Protein AF-A0A1H8XZS3-F1 (afdb_monomer_lite)

Structure (mmCIF, N/CA/C/O backbone):
data_AF-A0A1H8XZS3-F1
#
_entry.id   AF-A0A1H8XZS3-F1
#
loop_
_atom_site.group_PDB
_atom_site.id
_atom_site.type_symbol
_atom_site.label_atom_id
_atom_site.label_alt_id
_atom_site.label_comp_id
_atom_site.label_asym_id
_atom_site.label_entity_id
_atom_site.label_seq_id
_atom_site.pdbx_PDB_ins_code
_atom_site.Cartn_x
_atom_site.Cartn_y
_atom_site.Cartn_z
_atom_site.occupancy
_atom_site.B_iso_or_equiv
_atom_site.auth_seq_id
_atom_site.auth_comp_id
_atom_site.auth_asym_id
_atom_site.auth_atom_id
_atom_site.pdbx_PDB_model_num
ATOM 1 N N . MET A 1 1 ? -27.407 -15.657 12.185 1.00 47.53 1 MET A N 1
ATOM 2 C CA . MET A 1 1 ? -26.948 -14.261 12.345 1.00 47.53 1 MET A CA 1
ATOM 3 C C . MET A 1 1 ? -27.890 -13.576 13.313 1.00 47.53 1 MET A C 1
ATOM 5 O O . MET A 1 1 ? -29.095 -13.716 13.146 1.00 47.53 1 MET A O 1
ATOM 9 N N . THR A 1 2 ? -27.374 -12.943 14.364 1.00 60.56 2 THR A N 1
ATOM 10 C CA . THR A 1 2 ? -28.205 -12.180 15.311 1.00 60.56 2 THR A CA 1
ATOM 11 C C . THR A 1 2 ? -28.633 -10.858 14.665 1.00 60.56 2 THR A C 1
ATOM 13 O O . THR A 1 2 ? -27.912 -10.331 13.821 1.00 60.56 2 THR A O 1
ATOM 16 N N . SER A 1 3 ? -29.791 -10.307 15.043 1.00 56.06 3 SER A N 1
ATOM 17 C CA . SER A 1 3 ? -30.285 -9.022 14.507 1.00 56.06 3 SER A CA 1
ATOM 18 C C . SER A 1 3 ? -29.277 -7.881 14.684 1.00 56.06 3 SER A C 1
ATOM 20 O O . SER A 1 3 ? -29.143 -7.042 13.800 1.00 56.06 3 SER A O 1
ATOM 22 N N . GLN A 1 4 ? -28.501 -7.911 15.772 1.00 55.44 4 GLN A N 1
ATOM 23 C CA . GLN A 1 4 ? -27.395 -6.984 16.022 1.00 55.44 4 GLN A CA 1
ATOM 24 C C . GLN A 1 4 ? -26.299 -7.069 14.957 1.00 55.44 4 GLN A C 1
ATOM 26 O O . GLN A 1 4 ? -25.754 -6.048 14.568 1.00 55.44 4 GLN A O 1
ATOM 31 N N . GLN A 1 5 ? -25.983 -8.269 14.466 1.00 56.06 5 GLN A N 1
ATOM 32 C CA . GLN A 1 5 ? -24.946 -8.466 13.456 1.00 56.06 5 GLN A CA 1
ATOM 33 C C . GLN A 1 5 ? -25.403 -7.975 12.077 1.00 56.06 5 GLN A C 1
ATOM 35 O O . GLN A 1 5 ? -24.601 -7.411 11.348 1.00 56.06 5 GLN A O 1
ATOM 40 N N . VAL A 1 6 ? -26.694 -8.118 11.758 1.00 59.44 6 VAL A N 1
ATOM 41 C CA . VAL A 1 6 ? -27.284 -7.610 10.507 1.00 59.44 6 VAL A CA 1
ATOM 42 C C . VAL A 1 6 ? -27.385 -6.083 10.519 1.00 59.44 6 VAL A C 1
ATOM 44 O O . VAL A 1 6 ? -26.927 -5.451 9.579 1.00 59.44 6 VAL A O 1
ATOM 47 N N . ALA A 1 7 ? -27.888 -5.475 11.600 1.00 55.47 7 ALA A N 1
ATOM 48 C CA . ALA A 1 7 ? -27.933 -4.014 11.734 1.00 55.47 7 ALA A CA 1
ATOM 49 C C . ALA A 1 7 ? -26.525 -3.389 11.709 1.00 55.47 7 ALA A C 1
ATOM 51 O O . ALA A 1 7 ? -26.306 -2.328 11.130 1.00 55.47 7 ALA A O 1
ATOM 52 N N . TYR A 1 8 ? -25.554 -4.089 12.292 1.00 56.94 8 TYR A N 1
ATOM 53 C CA . TYR A 1 8 ? -24.148 -3.717 12.261 1.00 56.94 8 TYR A CA 1
ATOM 54 C C . TYR A 1 8 ? -23.530 -3.851 10.859 1.00 56.94 8 TYR A C 1
ATOM 56 O O . TYR A 1 8 ? -22.818 -2.955 10.401 1.00 56.94 8 TYR A O 1
ATOM 64 N N . ASP A 1 9 ? -23.808 -4.948 10.154 1.00 56.84 9 ASP A N 1
ATOM 65 C CA . ASP A 1 9 ? -23.337 -5.128 8.786 1.00 56.84 9 ASP A CA 1
ATOM 66 C C . ASP A 1 9 ? -23.989 -4.099 7.845 1.00 56.84 9 ASP A C 1
ATOM 68 O O . ASP A 1 9 ? -23.278 -3.500 7.047 1.00 56.84 9 ASP A O 1
ATOM 72 N N . ASP A 1 10 ? -25.274 -3.778 7.986 1.00 57.56 10 ASP A N 1
ATOM 73 C CA . ASP A 1 10 ? -25.958 -2.792 7.136 1.00 57.56 10 ASP A CA 1
ATOM 74 C C . ASP A 1 10 ? -25.517 -1.343 7.412 1.00 57.56 10 ASP A C 1
ATOM 76 O O . ASP A 1 10 ? -25.250 -0.589 6.472 1.00 57.56 10 ASP A O 1
ATOM 80 N N . ALA A 1 11 ? -25.346 -0.949 8.680 1.00 54.22 11 ALA A N 1
ATOM 81 C CA . ALA A 1 11 ? -24.903 0.403 9.038 1.00 54.22 11 ALA A CA 1
ATOM 82 C C . ALA A 1 11 ? -23.454 0.703 8.597 1.00 54.22 11 ALA A C 1
ATOM 84 O O . ALA A 1 11 ? -23.085 1.866 8.397 1.00 54.22 11 ALA A O 1
ATOM 85 N N . PHE A 1 12 ? -22.617 -0.330 8.416 1.00 50.56 12 PHE A N 1
ATOM 86 C CA . PHE A 1 12 ? -21.171 -0.151 8.238 1.00 50.56 12 PHE A CA 1
ATOM 87 C C . PHE A 1 12 ? -20.535 -0.907 7.049 1.00 50.56 12 PHE A C 1
ATOM 89 O O . PHE A 1 12 ? -19.381 -0.615 6.719 1.00 50.56 12 PHE A O 1
ATOM 96 N N . CYS A 1 13 ? -21.236 -1.817 6.355 1.00 52.81 13 CYS A N 1
ATOM 97 C CA . CYS A 1 13 ? -20.760 -2.490 5.127 1.00 52.81 13 CYS A CA 1
ATOM 98 C C . CYS A 1 13 ? -21.171 -1.795 3.822 1.00 52.81 13 CYS A C 1
ATOM 100 O O . CYS A 1 13 ? -20.711 -2.212 2.760 1.00 52.81 13 CYS A O 1
ATOM 102 N N . ALA A 1 14 ? -21.969 -0.726 3.873 1.00 47.78 14 ALA A N 1
ATOM 103 C CA . ALA A 1 14 ? -22.478 -0.056 2.675 1.00 47.78 14 ALA A CA 1
ATOM 104 C C . ALA A 1 14 ? -21.402 0.628 1.800 1.00 47.78 14 ALA A C 1
ATOM 106 O O . ALA A 1 14 ? -21.688 0.989 0.660 1.00 47.78 14 ALA A O 1
ATOM 107 N N . SER A 1 15 ? -20.155 0.792 2.265 1.00 51.66 15 SER A N 1
ATOM 108 C CA . SER A 1 15 ? -19.072 1.282 1.405 1.00 51.66 15 SER A CA 1
ATOM 109 C C . SER A 1 15 ? -18.151 0.147 0.960 1.00 51.66 15 SER A C 1
ATOM 111 O O . SER A 1 15 ? -17.139 -0.177 1.585 1.00 51.66 15 SER A O 1
ATOM 113 N N . SER A 1 16 ? -18.473 -0.433 -0.196 1.00 56.69 16 SER A N 1
ATOM 114 C CA . SER A 1 16 ? -17.547 -1.269 -0.957 1.00 56.69 16 SER A CA 1
ATOM 115 C C . SER A 1 16 ? -16.428 -0.391 -1.525 1.00 56.69 16 SER A C 1
ATOM 117 O O . SER A 1 16 ? -16.383 -0.085 -2.716 1.00 56.69 16 SER A O 1
ATOM 119 N N . VAL A 1 17 ? -15.520 0.081 -0.679 1.00 63.69 17 VAL A N 1
ATOM 120 C CA . VAL A 1 17 ? -14.304 0.715 -1.179 1.00 63.69 17 VAL A CA 1
ATOM 121 C C . VAL A 1 17 ? -13.390 -0.411 -1.646 1.00 63.69 17 VAL A C 1
ATOM 123 O O . VAL A 1 17 ? -12.752 -1.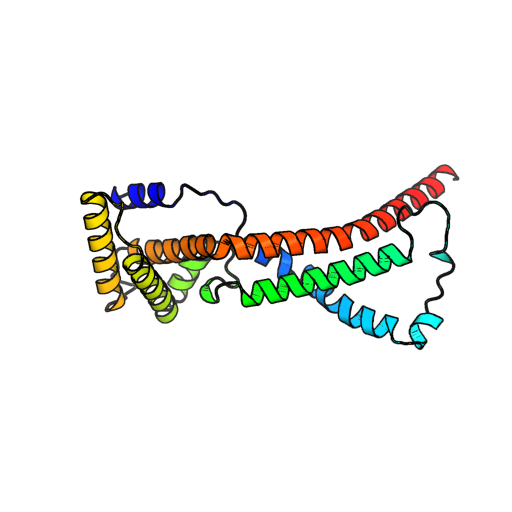082 -0.838 1.00 63.69 17 VAL A O 1
ATOM 126 N N . TRP A 1 18 ? -13.356 -0.639 -2.959 1.00 66.12 18 TRP A N 1
ATOM 127 C CA . TRP A 1 18 ? -12.579 -1.723 -3.571 1.00 66.12 18 TRP A CA 1
ATOM 128 C C . TRP A 1 18 ? -11.060 -1.526 -3.421 1.00 66.12 18 TRP A C 1
ATOM 130 O O . TRP A 1 18 ? -10.301 -2.485 -3.518 1.00 66.12 18 TRP A O 1
ATOM 140 N N . TRP A 1 19 ? -10.600 -0.302 -3.145 1.00 75.69 19 TRP A N 1
ATOM 141 C CA . TRP A 1 19 ? -9.190 0.035 -2.941 1.00 75.69 19 TRP A CA 1
ATOM 142 C C . TRP A 1 19 ? -8.893 0.377 -1.475 1.00 75.69 19 TRP A C 1
ATOM 144 O O . TRP A 1 19 ? -9.455 1.303 -0.897 1.00 75.69 19 TRP A O 1
ATOM 154 N N . GLY A 1 20 ? -7.968 -0.361 -0.860 1.00 82.94 20 GLY A N 1
ATOM 155 C CA . GLY A 1 20 ? -7.544 -0.136 0.525 1.00 82.94 20 GLY A CA 1
ATOM 156 C C . GLY A 1 20 ? -6.034 -0.233 0.700 1.00 82.94 20 GLY A C 1
ATOM 157 O O . GLY A 1 20 ? -5.288 -0.433 -0.262 1.00 82.94 20 GLY A O 1
ATOM 158 N N . TRP A 1 21 ? -5.580 -0.150 1.953 1.00 90.62 21 TRP A N 1
ATOM 159 C CA . TRP A 1 21 ? -4.160 -0.285 2.305 1.00 90.62 21 TRP A CA 1
ATOM 160 C C . TRP A 1 21 ? -3.524 -1.572 1.766 1.00 90.62 21 TRP A C 1
ATOM 162 O O . TRP A 1 21 ? -2.343 -1.568 1.440 1.00 90.62 21 TRP A O 1
ATOM 172 N N . HIS A 1 22 ? -4.307 -2.642 1.604 1.00 90.19 22 HIS A N 1
ATOM 173 C CA . HIS A 1 22 ? -3.856 -3.911 1.031 1.00 90.19 22 HIS A CA 1
ATOM 174 C C . HIS A 1 22 ? -3.356 -3.774 -0.419 1.00 90.19 22 HIS A C 1
ATOM 176 O O . HIS A 1 22 ? -2.346 -4.372 -0.782 1.00 90.19 22 HIS A O 1
ATOM 182 N N . LEU A 1 23 ? -4.023 -2.966 -1.250 1.00 91.12 23 LEU A N 1
ATOM 183 C CA . LEU A 1 23 ? -3.639 -2.768 -2.647 1.00 91.12 23 LEU A CA 1
ATOM 184 C C . LEU A 1 23 ? -2.335 -1.968 -2.724 1.00 91.12 23 LEU A C 1
ATOM 186 O O . LEU A 1 23 ? -1.411 -2.363 -3.431 1.00 91.12 23 LEU A O 1
ATOM 190 N N . LEU A 1 24 ? -2.222 -0.907 -1.920 1.00 93.69 24 LEU A N 1
ATOM 191 C CA . LEU A 1 24 ? -0.979 -0.148 -1.761 1.00 93.69 24 LEU A CA 1
ATOM 192 C C . LEU A 1 24 ? 0.164 -1.017 -1.238 1.00 93.69 24 LEU A C 1
ATOM 194 O O . LEU A 1 24 ? 1.269 -0.947 -1.770 1.00 93.69 24 LEU A O 1
ATOM 198 N N . ALA A 1 25 ? -0.100 -1.868 -0.244 1.00 93.19 25 ALA A N 1
ATOM 199 C CA . ALA A 1 25 ? 0.876 -2.821 0.265 1.00 93.19 25 ALA A CA 1
ATOM 200 C C . ALA A 1 25 ? 1.365 -3.735 -0.864 1.00 93.19 25 ALA A C 1
ATOM 202 O O . ALA A 1 25 ? 2.569 -3.871 -1.073 1.00 93.19 25 ALA A O 1
ATOM 203 N N . ASN A 1 26 ? 0.446 -4.304 -1.644 1.00 91.88 26 ASN A N 1
ATOM 204 C CA . ASN A 1 26 ? 0.777 -5.196 -2.751 1.00 91.88 26 ASN A CA 1
ATOM 205 C C . ASN A 1 26 ? 1.562 -4.505 -3.870 1.00 91.88 26 ASN A C 1
ATOM 207 O O . ASN A 1 26 ? 2.410 -5.145 -4.486 1.00 91.88 26 ASN A O 1
ATOM 211 N N . LEU A 1 27 ? 1.297 -3.229 -4.150 1.00 93.88 27 LEU A N 1
ATOM 212 C CA . LEU A 1 27 ? 2.046 -2.469 -5.149 1.00 93.88 27 LEU A CA 1
ATOM 213 C C . LEU A 1 27 ? 3.440 -2.098 -4.631 1.00 93.88 27 LEU A C 1
ATOM 215 O O . LEU A 1 27 ? 4.442 -2.415 -5.264 1.00 93.88 27 LEU A O 1
ATOM 219 N N . LEU A 1 28 ? 3.516 -1.496 -3.444 1.00 93.31 28 LEU A N 1
ATOM 220 C CA . LEU A 1 28 ? 4.731 -0.849 -2.949 1.00 93.31 28 LEU A CA 1
ATOM 221 C C . LEU A 1 28 ? 5.695 -1.793 -2.212 1.00 93.31 28 LEU A C 1
ATOM 223 O O . LEU A 1 28 ? 6.873 -1.470 -2.067 1.00 93.31 28 LEU A O 1
ATOM 227 N N . THR A 1 29 ? 5.247 -2.950 -1.717 1.00 91.06 29 THR A N 1
ATOM 228 C CA . THR A 1 29 ? 6.115 -3.836 -0.911 1.00 91.06 29 THR A CA 1
ATOM 229 C C . THR A 1 29 ? 6.715 -5.009 -1.681 1.00 91.06 29 THR A C 1
ATOM 231 O O . THR A 1 29 ? 7.628 -5.653 -1.152 1.00 91.06 29 THR A O 1
ATOM 234 N N . LYS A 1 30 ? 6.265 -5.272 -2.916 1.00 91.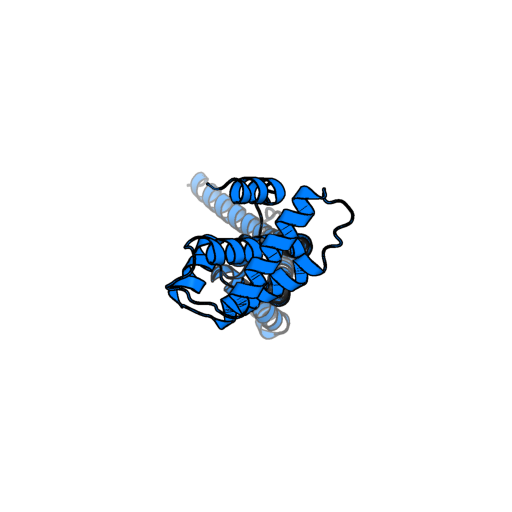75 30 LYS A N 1
ATOM 235 C CA . LYS A 1 30 ? 6.812 -6.334 -3.775 1.00 91.75 30 LYS A CA 1
ATOM 236 C C . LYS A 1 30 ? 8.296 -6.109 -4.066 1.00 91.75 30 LYS A C 1
ATOM 238 O O . LYS A 1 30 ? 8.748 -4.974 -4.193 1.00 91.75 30 LYS A O 1
ATOM 243 N N . ALA A 1 31 ? 9.044 -7.201 -4.234 1.00 88.38 31 ALA A N 1
ATOM 244 C CA . ALA A 1 31 ? 10.482 -7.161 -4.513 1.00 88.38 31 ALA A CA 1
ATOM 245 C C . ALA A 1 31 ? 10.826 -6.274 -5.724 1.00 88.38 31 ALA A C 1
ATOM 247 O O . ALA A 1 31 ? 11.769 -5.492 -5.662 1.00 88.38 31 ALA A O 1
ATOM 248 N N . PHE A 1 32 ? 10.004 -6.325 -6.778 1.00 85.94 32 PHE A N 1
ATOM 249 C CA . PHE A 1 32 ? 10.158 -5.465 -7.952 1.00 85.94 32 PHE A CA 1
ATOM 250 C C . PHE A 1 32 ? 10.074 -3.970 -7.607 1.00 85.94 32 PHE A C 1
ATOM 252 O O . PHE A 1 32 ? 10.946 -3.202 -7.999 1.00 85.94 32 PHE A O 1
ATOM 259 N N . ALA A 1 33 ? 9.084 -3.554 -6.810 1.00 86.50 33 ALA A N 1
ATOM 260 C CA . ALA A 1 33 ? 8.972 -2.166 -6.363 1.00 86.50 33 ALA A CA 1
ATOM 261 C C . ALA A 1 33 ? 10.175 -1.747 -5.504 1.00 86.50 33 ALA A C 1
ATOM 263 O O . ALA A 1 33 ? 10.690 -0.645 -5.660 1.00 86.50 33 ALA A O 1
ATOM 264 N N . ARG A 1 34 ? 10.695 -2.654 -4.665 1.00 89.25 34 ARG A N 1
ATOM 265 C CA . ARG A 1 34 ? 11.905 -2.394 -3.867 1.00 89.25 34 ARG A CA 1
ATOM 266 C C . ARG A 1 34 ? 13.148 -2.174 -4.720 1.00 89.25 34 ARG A C 1
ATOM 268 O O . ARG A 1 34 ? 13.941 -1.299 -4.395 1.00 89.25 34 ARG A O 1
ATOM 275 N N . ALA A 1 35 ? 13.304 -2.923 -5.809 1.00 89.31 35 ALA A N 1
ATOM 276 C CA . ALA A 1 35 ? 14.395 -2.701 -6.754 1.00 89.31 35 ALA A CA 1
ATOM 277 C C . ALA A 1 35 ? 14.301 -1.307 -7.400 1.00 89.31 35 ALA A C 1
ATOM 279 O O . ALA A 1 35 ? 15.310 -0.614 -7.527 1.00 89.31 35 ALA A O 1
ATOM 280 N N . LEU A 1 36 ? 13.083 -0.854 -7.724 1.00 87.50 36 LEU A N 1
ATOM 281 C CA . LEU A 1 36 ? 12.850 0.481 -8.284 1.00 87.50 36 LEU A CA 1
ATOM 282 C C . LEU A 1 36 ? 13.242 1.616 -7.324 1.00 87.50 36 LEU A C 1
ATOM 284 O O . LEU A 1 36 ? 13.638 2.681 -7.785 1.00 87.50 36 LEU A O 1
ATOM 288 N N . TYR A 1 37 ? 13.203 1.397 -6.007 1.00 87.19 37 TYR A N 1
ATOM 289 C CA . TYR A 1 37 ? 13.622 2.395 -5.011 1.00 87.19 37 TYR A CA 1
ATOM 290 C C . TYR A 1 37 ? 15.132 2.633 -4.968 1.00 87.19 37 TYR A C 1
ATOM 292 O O . TYR A 1 37 ? 15.570 3.653 -4.442 1.00 87.19 37 TYR A O 1
ATOM 300 N N . VAL A 1 38 ? 15.931 1.710 -5.509 1.00 89.25 38 VAL A N 1
ATOM 301 C CA . VAL A 1 38 ? 17.394 1.833 -5.548 1.00 89.25 38 VAL A CA 1
ATOM 302 C C . VAL A 1 38 ? 17.844 2.683 -6.738 1.00 89.25 38 VAL A C 1
ATOM 304 O O . VAL A 1 38 ? 18.883 3.340 -6.665 1.00 89.25 38 VAL A O 1
ATOM 307 N N . ILE A 1 39 ? 17.059 2.732 -7.823 1.00 86.81 39 ILE A N 1
ATOM 308 C CA . ILE A 1 39 ? 17.487 3.414 -9.054 1.00 86.81 39 ILE A CA 1
ATOM 309 C C . ILE A 1 39 ? 17.649 4.934 -8.909 1.00 86.81 39 ILE A C 1
ATOM 311 O O . ILE A 1 39 ? 18.559 5.438 -9.552 1.00 86.81 39 ILE A O 1
ATOM 315 N N . PRO A 1 40 ? 16.900 5.693 -8.081 1.00 82.94 40 PRO A N 1
ATOM 316 C CA . PRO A 1 40 ? 17.192 7.110 -7.864 1.00 82.94 40 PRO A CA 1
ATOM 317 C C . PRO A 1 40 ? 18.595 7.331 -7.295 1.00 82.94 40 PRO A C 1
ATOM 319 O O . PRO A 1 40 ? 19.301 8.235 -7.733 1.00 82.94 40 PRO A O 1
ATOM 322 N N . PHE A 1 41 ? 19.023 6.480 -6.357 1.00 86.19 41 PHE A N 1
ATOM 323 C CA . PHE A 1 41 ? 20.350 6.558 -5.747 1.00 86.19 41 PHE A CA 1
ATOM 324 C C . PHE A 1 41 ? 21.436 6.146 -6.738 1.00 86.19 41 PHE A C 1
ATOM 326 O O . PHE A 1 41 ? 22.400 6.882 -6.930 1.00 86.19 41 PHE A O 1
ATOM 333 N N . ALA A 1 42 ? 21.255 5.011 -7.419 1.00 83.94 42 ALA A N 1
ATOM 334 C CA . ALA A 1 42 ? 22.187 4.566 -8.451 1.00 83.94 42 ALA A CA 1
ATOM 335 C C . ALA A 1 42 ? 22.270 5.576 -9.608 1.00 83.94 42 ALA A C 1
ATOM 337 O O . ALA A 1 42 ? 23.356 5.917 -10.058 1.00 83.94 42 ALA A O 1
ATOM 338 N N . GLY A 1 43 ? 21.130 6.104 -10.046 1.00 77.56 43 GLY A N 1
ATOM 339 C CA . GLY A 1 43 ? 21.012 7.106 -11.098 1.00 77.56 43 GLY A CA 1
ATOM 340 C C . GLY A 1 43 ? 21.662 8.430 -10.716 1.00 77.56 43 GLY A C 1
ATOM 341 O O . GLY A 1 43 ? 22.364 9.003 -11.539 1.00 77.56 43 GLY A O 1
ATOM 342 N N . TYR A 1 44 ? 21.513 8.883 -9.469 1.00 83.00 44 TYR A N 1
ATOM 343 C CA . TYR A 1 44 ? 22.225 10.058 -8.964 1.00 83.00 44 TYR A CA 1
ATOM 344 C C . TYR A 1 44 ? 23.743 9.845 -8.986 1.00 83.00 44 TYR A C 1
ATOM 346 O O . TYR A 1 44 ? 24.473 10.694 -9.490 1.00 83.00 44 TYR A O 1
ATOM 354 N N . VAL A 1 45 ? 24.216 8.686 -8.513 1.00 81.50 45 VAL A N 1
ATOM 355 C CA . VAL A 1 45 ? 25.643 8.324 -8.549 1.00 81.50 45 VAL A CA 1
ATOM 356 C C . VAL A 1 45 ? 26.165 8.260 -9.987 1.00 81.50 45 VAL A C 1
ATOM 358 O O . VAL A 1 45 ? 27.262 8.741 -10.253 1.00 81.50 45 VAL A O 1
ATOM 361 N N . ILE A 1 46 ? 25.384 7.712 -10.921 1.00 76.06 46 ILE A N 1
ATOM 362 C CA . ILE A 1 46 ? 25.746 7.636 -12.342 1.00 76.06 46 ILE A CA 1
ATOM 363 C C . ILE A 1 46 ? 25.799 9.033 -12.970 1.00 76.06 46 ILE A C 1
ATOM 365 O O . ILE A 1 46 ? 26.775 9.349 -13.642 1.00 76.06 46 ILE A O 1
ATOM 369 N N . LEU A 1 47 ? 24.783 9.871 -12.746 1.00 70.06 47 LEU A N 1
ATOM 370 C CA . LEU A 1 47 ? 24.687 11.209 -13.339 1.00 70.06 47 LEU A CA 1
ATOM 371 C C . LEU A 1 47 ? 25.783 12.157 -12.841 1.00 70.06 47 LEU A C 1
ATOM 373 O O . LEU A 1 47 ? 26.306 12.938 -13.628 1.00 70.06 47 LEU A O 1
ATOM 377 N N . TYR A 1 48 ? 26.139 12.085 -11.556 1.00 72.38 48 TYR A N 1
ATOM 378 C CA . TYR A 1 48 ? 27.167 12.946 -10.958 1.00 72.38 48 TYR A CA 1
ATOM 379 C C . TYR A 1 48 ? 28.588 12.401 -11.083 1.00 72.38 48 TYR A C 1
ATOM 381 O O . TYR A 1 48 ? 29.547 13.050 -10.669 1.00 72.38 48 TYR A O 1
ATOM 389 N N . SER A 1 49 ? 28.747 11.212 -11.651 1.00 79.44 49 SER A N 1
ATOM 390 C CA . SER A 1 49 ? 30.060 10.670 -11.934 1.00 79.44 49 SER A CA 1
ATOM 391 C C . SER A 1 49 ? 30.466 11.047 -13.354 1.00 79.44 49 SER A C 1
ATOM 393 O O . SER A 1 49 ? 30.008 10.455 -14.334 1.00 79.44 49 SER A O 1
ATOM 395 N N . ASP A 1 50 ? 31.405 11.986 -13.471 1.00 72.81 50 ASP A N 1
ATOM 396 C CA . ASP A 1 50 ? 32.042 12.353 -14.746 1.00 72.81 50 ASP A CA 1
ATOM 397 C C . ASP A 1 50 ? 32.629 11.141 -15.493 1.00 72.81 50 ASP A C 1
ATOM 399 O O . ASP A 1 50 ? 32.797 11.159 -16.715 1.00 72.81 50 ASP A O 1
ATOM 403 N N . TYR A 1 51 ? 32.927 10.066 -14.761 1.00 74.44 51 TYR A N 1
ATOM 404 C CA . TYR A 1 51 ? 33.387 8.794 -15.301 1.00 74.44 51 TYR A CA 1
ATOM 405 C C . TYR A 1 51 ? 32.311 8.094 -16.147 1.00 74.44 51 TYR A C 1
ATOM 407 O O . TYR A 1 51 ? 32.593 7.654 -17.263 1.00 74.44 51 TYR A O 1
ATOM 415 N N . PHE A 1 52 ? 31.066 8.030 -15.669 1.00 66.19 52 PHE A N 1
ATOM 416 C CA . PHE A 1 52 ? 29.989 7.327 -16.371 1.00 66.19 52 PHE A CA 1
ATOM 417 C C . PHE A 1 52 ? 29.488 8.089 -17.602 1.00 66.19 52 PHE A C 1
ATOM 419 O O . PHE A 1 52 ? 29.176 7.459 -18.612 1.00 66.19 52 PHE A O 1
ATOM 426 N N . SER A 1 53 ? 29.507 9.424 -17.580 1.00 63.59 53 SER A N 1
ATOM 427 C CA . SER A 1 53 ? 29.198 10.247 -18.762 1.00 63.59 53 SER A CA 1
ATOM 428 C C . SER A 1 53 ? 30.138 9.967 -19.942 1.00 63.59 53 SER A C 1
ATOM 430 O O . SER A 1 53 ? 29.712 10.013 -21.095 1.00 63.59 53 SER A O 1
ATOM 432 N N . LYS A 1 54 ? 31.403 9.620 -19.661 1.00 74.56 54 LYS A N 1
ATOM 433 C CA . LYS A 1 54 ? 32.385 9.217 -20.681 1.00 74.56 54 LYS A CA 1
ATOM 434 C C . LYS A 1 54 ? 32.215 7.760 -21.117 1.00 74.56 54 LYS A C 1
ATOM 436 O O . LYS A 1 54 ? 32.431 7.453 -22.285 1.00 74.56 54 LYS A O 1
ATOM 441 N N . LEU A 1 55 ? 31.820 6.870 -20.202 1.00 69.50 55 LEU A N 1
ATOM 442 C CA . LEU A 1 55 ? 31.651 5.439 -20.482 1.00 69.50 55 LEU A CA 1
ATOM 443 C C . LEU A 1 55 ? 30.384 5.126 -21.299 1.00 69.50 55 LEU A C 1
ATOM 445 O O . LEU A 1 55 ? 30.373 4.181 -22.082 1.00 69.50 55 LEU A O 1
ATOM 449 N N . PHE A 1 56 ? 29.318 5.912 -21.122 1.00 64.75 56 PHE A N 1
ATOM 450 C CA . PHE A 1 56 ? 27.997 5.671 -21.715 1.00 64.75 56 PHE A CA 1
ATOM 451 C C . PHE A 1 56 ? 27.691 6.529 -22.947 1.00 64.75 56 PHE A C 1
ATOM 453 O O . PHE A 1 56 ? 26.527 6.802 -23.251 1.00 64.75 56 PHE A O 1
ATOM 460 N N . HIS A 1 57 ? 28.708 6.930 -23.711 1.00 61.03 57 HIS A N 1
ATOM 461 C CA . HIS A 1 57 ? 28.470 7.361 -25.086 1.00 61.03 57 HIS A CA 1
ATOM 462 C C . HIS A 1 57 ? 27.947 6.166 -25.890 1.00 61.03 57 HIS A C 1
ATOM 464 O O . HIS A 1 57 ? 28.708 5.377 -26.437 1.00 61.03 57 HIS A O 1
ATOM 470 N N . PHE A 1 58 ? 26.622 6.018 -25.920 1.00 59.81 58 PHE A N 1
ATOM 471 C CA . PHE A 1 58 ? 25.914 5.032 -26.722 1.00 59.81 58 PHE A CA 1
ATOM 472 C C . PHE A 1 58 ? 25.488 5.676 -28.045 1.00 59.81 58 PHE A C 1
ATOM 474 O O . PHE A 1 58 ? 24.363 6.174 -28.143 1.00 59.81 58 PHE A O 1
ATOM 481 N N . PRO A 1 59 ? 26.329 5.646 -29.095 1.00 61.34 59 PRO A N 1
ATOM 482 C CA . PRO A 1 59 ? 25.929 6.117 -30.421 1.00 61.34 59 PRO A CA 1
ATOM 483 C C . PRO A 1 59 ? 24.730 5.326 -30.975 1.00 61.34 59 PRO A C 1
ATOM 485 O O . PRO A 1 59 ? 23.969 5.844 -31.786 1.00 61.34 59 PRO A O 1
ATOM 488 N N . VAL A 1 60 ? 24.508 4.099 -30.486 1.00 55.00 60 VAL A N 1
ATOM 489 C CA . VAL A 1 60 ? 23.444 3.180 -30.932 1.00 55.00 60 VAL A CA 1
ATOM 490 C C . VAL A 1 60 ? 22.059 3.520 -30.358 1.00 55.00 60 VAL A C 1
ATOM 492 O O . VAL A 1 60 ? 21.049 3.184 -30.966 1.00 55.00 60 VAL A O 1
ATOM 495 N N . LEU A 1 61 ? 21.982 4.250 -29.238 1.00 51.31 61 LEU A N 1
ATOM 496 C CA . LEU A 1 61 ? 20.717 4.817 -28.732 1.00 51.31 61 LEU A CA 1
ATOM 497 C C . LEU A 1 61 ? 20.407 6.191 -29.357 1.00 51.31 61 LEU A C 1
ATOM 499 O O . LEU A 1 61 ? 19.418 6.833 -28.989 1.00 51.31 61 LEU A O 1
ATOM 503 N N . GLY A 1 62 ? 21.268 6.639 -30.278 1.00 49.38 62 GLY A N 1
ATOM 504 C CA . GLY A 1 62 ? 21.122 7.854 -31.066 1.00 49.38 62 GLY A CA 1
ATOM 505 C C . GLY A 1 62 ? 19.923 7.821 -32.024 1.00 49.38 62 GLY A C 1
ATOM 506 O O . GLY A 1 62 ? 19.236 6.805 -32.153 1.00 49.38 62 GLY A O 1
ATOM 507 N N . PRO A 1 63 ? 19.645 8.955 -32.691 1.00 50.88 63 PRO A N 1
ATOM 508 C CA . PRO A 1 63 ? 18.375 9.289 -33.325 1.00 50.88 63 PRO A CA 1
ATOM 509 C C . PRO A 1 63 ? 18.153 8.486 -34.609 1.00 50.88 63 PRO A C 1
ATOM 511 O O . PRO A 1 63 ? 18.157 9.020 -35.712 1.00 50.88 63 PRO A O 1
ATOM 514 N N . SER A 1 64 ? 17.875 7.195 -34.489 1.00 56.44 64 SER A N 1
ATOM 515 C CA . SER A 1 64 ? 17.276 6.408 -35.565 1.00 56.44 64 SER A CA 1
ATOM 516 C C . SER A 1 64 ? 15.777 6.734 -35.651 1.00 56.44 64 SER A C 1
ATOM 518 O O . SER A 1 64 ? 14.935 5.870 -35.461 1.00 56.44 64 SER A O 1
ATOM 520 N N . GLY A 1 65 ? 15.464 8.025 -35.854 1.00 62.06 65 GLY A N 1
ATOM 521 C CA . GLY A 1 65 ? 14.225 8.661 -36.341 1.00 62.06 65 GLY A CA 1
ATOM 522 C C . GLY A 1 65 ? 12.840 8.223 -35.840 1.00 62.06 65 GLY A C 1
ATOM 523 O O . GLY A 1 65 ? 11.848 8.759 -36.326 1.00 62.06 65 GLY A O 1
ATOM 524 N N . HIS A 1 66 ? 12.713 7.229 -34.964 1.00 73.62 66 HIS A N 1
ATOM 525 C CA . HIS A 1 66 ? 11.463 6.475 -34.801 1.00 73.62 66 HIS A CA 1
ATOM 526 C C . HIS A 1 66 ? 11.072 6.199 -33.342 1.00 73.62 66 HIS A C 1
ATOM 528 O O . HIS A 1 66 ? 10.030 5.577 -33.113 1.00 73.62 66 HIS A O 1
ATOM 534 N N . SER A 1 67 ? 11.879 6.642 -32.374 1.00 80.94 67 SER A N 1
ATOM 535 C CA . SER A 1 67 ? 11.509 6.674 -30.952 1.00 80.94 67 SER A CA 1
ATOM 536 C C . SER A 1 67 ? 10.455 7.753 -30.729 1.00 80.94 67 SER A C 1
ATOM 538 O O . SER A 1 67 ? 10.636 8.868 -31.222 1.00 80.94 67 SER A O 1
ATOM 540 N N . PHE A 1 68 ? 9.381 7.462 -29.989 1.00 88.94 68 PHE A N 1
ATOM 541 C CA . PHE A 1 68 ? 8.385 8.500 -29.688 1.00 88.94 68 PHE A CA 1
ATOM 542 C C . PHE A 1 68 ? 8.829 9.399 -28.526 1.00 88.94 68 PHE A C 1
ATOM 544 O O . PHE A 1 68 ? 8.378 10.538 -28.425 1.00 88.94 68 PHE A O 1
ATOM 551 N N . LEU A 1 69 ? 9.746 8.917 -27.673 1.00 89.38 69 LEU A N 1
ATOM 552 C CA . LEU A 1 69 ? 10.346 9.705 -26.595 1.00 89.38 69 LEU A CA 1
ATOM 553 C C . LEU A 1 69 ? 11.813 10.039 -26.900 1.00 89.38 69 LEU A C 1
ATOM 555 O O . LEU A 1 69 ? 12.604 9.134 -27.197 1.00 89.38 69 LEU A O 1
ATOM 559 N N . PRO A 1 70 ? 12.231 11.309 -26.750 1.00 88.38 70 PRO A N 1
ATOM 560 C CA . PRO A 1 70 ? 13.643 11.669 -26.714 1.00 88.38 70 PRO A CA 1
ATOM 561 C C . PRO A 1 70 ? 14.378 10.925 -25.592 1.00 88.38 70 PRO A C 1
ATOM 563 O O . PRO A 1 70 ? 13.826 10.721 -24.510 1.00 88.38 70 PRO A O 1
ATOM 566 N N . VAL A 1 71 ? 15.650 10.570 -25.813 1.00 84.31 71 VAL A N 1
ATOM 567 C CA . VAL A 1 71 ? 16.503 9.886 -24.814 1.00 84.31 71 VAL A CA 1
ATOM 568 C C . VAL A 1 71 ? 16.457 10.595 -23.457 1.00 84.31 71 VAL A C 1
ATOM 570 O O . VAL A 1 71 ? 16.207 9.950 -22.442 1.00 84.31 71 VAL A O 1
ATOM 573 N N . MET A 1 72 ? 16.607 11.922 -23.446 1.00 84.62 72 MET A N 1
ATOM 574 C CA . MET A 1 72 ? 16.592 12.712 -22.210 1.00 84.62 72 MET A CA 1
ATOM 575 C C . MET A 1 72 ? 15.260 12.622 -21.467 1.00 84.62 72 MET A C 1
ATOM 577 O O . MET A 1 72 ? 15.241 12.437 -20.254 1.00 84.62 72 MET A O 1
ATOM 581 N N . LEU A 1 73 ? 14.138 12.675 -22.191 1.00 88.81 73 LEU A N 1
ATOM 582 C CA . LEU A 1 73 ? 12.820 12.562 -21.574 1.00 88.81 73 LEU A CA 1
ATOM 583 C C . LEU A 1 73 ? 12.609 11.174 -20.958 1.00 88.81 73 LEU A C 1
ATOM 585 O O . LEU A 1 73 ? 12.048 11.076 -19.872 1.00 88.81 73 LEU A O 1
ATOM 589 N N . ARG A 1 74 ? 13.107 10.107 -21.598 1.00 89.75 74 ARG A N 1
ATOM 590 C CA . ARG A 1 74 ? 13.059 8.743 -21.039 1.00 89.75 74 ARG A CA 1
ATOM 591 C C . ARG A 1 74 ? 13.828 8.644 -19.731 1.00 89.75 74 ARG A C 1
ATOM 593 O O . ARG A 1 74 ? 13.297 8.119 -18.759 1.00 89.75 74 ARG A O 1
ATOM 600 N N . LEU A 1 75 ? 15.047 9.181 -19.697 1.00 86.25 75 LEU A N 1
ATOM 601 C CA . LEU A 1 75 ? 15.870 9.194 -18.487 1.00 86.25 75 LEU A CA 1
ATOM 602 C C . LEU A 1 75 ? 15.193 9.983 -17.360 1.00 86.25 75 LEU A C 1
ATOM 604 O O . LEU A 1 75 ? 15.105 9.482 -16.241 1.00 86.25 75 LEU A O 1
ATOM 608 N N . HIS A 1 76 ? 14.639 11.161 -17.661 1.00 89.38 76 HIS A N 1
ATOM 609 C CA . HIS A 1 76 ? 13.877 11.946 -16.688 1.00 89.38 76 HIS A CA 1
ATOM 610 C C . HIS A 1 76 ? 12.639 11.199 -16.184 1.00 89.38 76 HIS A C 1
ATOM 612 O O . HIS A 1 76 ? 12.399 11.168 -14.982 1.00 89.38 76 HIS A O 1
ATOM 618 N N . LEU A 1 77 ? 11.870 10.557 -17.066 1.00 93.06 77 LEU A N 1
ATOM 619 C CA . LEU A 1 77 ? 10.695 9.771 -16.686 1.00 93.06 77 LEU A CA 1
ATOM 620 C C . LEU A 1 77 ? 11.062 8.588 -15.778 1.00 93.06 77 LEU A C 1
ATOM 622 O O . LEU A 1 77 ? 10.386 8.361 -14.775 1.00 93.06 77 LEU A O 1
ATOM 626 N N . ILE A 1 78 ? 12.159 7.882 -16.070 1.00 90.88 78 ILE A N 1
ATOM 627 C CA . ILE A 1 78 ? 12.668 6.800 -15.214 1.00 90.88 78 ILE A CA 1
ATOM 628 C C . ILE A 1 78 ? 13.078 7.347 -13.840 1.00 90.88 78 ILE A C 1
ATOM 630 O O . ILE A 1 78 ? 12.699 6.798 -12.801 1.00 90.88 78 ILE A O 1
ATOM 634 N N . TYR A 1 79 ? 13.827 8.449 -13.823 1.00 89.25 79 TYR A N 1
ATOM 635 C CA . TYR A 1 79 ? 14.316 9.068 -12.595 1.00 89.25 79 TYR A CA 1
ATOM 636 C C . TYR A 1 79 ? 13.176 9.611 -11.720 1.00 89.25 79 TYR A C 1
ATOM 638 O O . TYR A 1 79 ? 13.036 9.216 -10.564 1.00 89.25 79 TYR A O 1
ATOM 646 N N . TYR A 1 80 ? 12.305 10.461 -12.267 1.00 93.75 80 TYR A N 1
ATOM 647 C CA . TYR A 1 80 ? 11.180 11.018 -11.515 1.00 93.75 80 TYR A CA 1
ATOM 648 C C . TYR A 1 80 ? 10.147 9.951 -11.150 1.00 93.75 80 TYR A C 1
ATOM 650 O O . TYR A 1 80 ? 9.618 9.982 -10.043 1.00 93.75 80 TYR A O 1
ATOM 658 N N . GLY A 1 81 ? 9.889 8.973 -12.025 1.00 95.12 81 GLY A N 1
ATOM 659 C CA . GLY A 1 81 ? 8.980 7.866 -11.731 1.00 95.12 81 GLY A CA 1
ATOM 660 C C . GLY A 1 81 ? 9.444 7.039 -10.533 1.00 95.12 81 GLY A C 1
ATOM 661 O O . GLY A 1 81 ? 8.667 6.777 -9.616 1.00 95.12 81 GLY A O 1
ATOM 662 N N . SER A 1 82 ? 10.731 6.691 -10.489 1.00 94.12 82 SER A N 1
ATOM 663 C CA . SER A 1 82 ? 11.310 5.957 -9.358 1.00 94.12 82 SER A CA 1
ATOM 664 C C . SER A 1 82 ? 11.368 6.787 -8.070 1.00 94.12 82 SER A C 1
ATOM 666 O O . SER A 1 82 ? 11.065 6.261 -6.996 1.00 94.12 82 SER A O 1
ATOM 668 N N . LEU A 1 83 ? 11.659 8.089 -8.162 1.00 93.94 83 LEU A N 1
ATOM 669 C CA . LEU A 1 83 ? 11.609 9.006 -7.022 1.00 93.94 83 LEU A CA 1
ATOM 670 C C . LEU A 1 83 ? 10.186 9.135 -6.450 1.00 93.94 83 LEU A C 1
ATOM 672 O O . LEU A 1 83 ? 10.002 9.064 -5.236 1.00 93.94 83 LEU A O 1
ATOM 676 N N . LEU A 1 84 ? 9.169 9.270 -7.308 1.00 96.44 84 LEU A N 1
ATOM 677 C CA . LEU A 1 84 ? 7.763 9.314 -6.892 1.00 96.44 84 LEU A CA 1
ATOM 678 C C . LEU A 1 84 ? 7.334 8.016 -6.206 1.00 96.44 84 LEU A C 1
ATOM 680 O O . LEU A 1 84 ? 6.658 8.069 -5.180 1.00 96.44 84 LEU A O 1
ATOM 684 N N . LEU A 1 85 ? 7.751 6.857 -6.723 1.00 96.44 85 LEU A N 1
ATOM 685 C CA . LEU A 1 85 ? 7.473 5.569 -6.083 1.00 96.44 85 LEU A CA 1
ATOM 686 C C . LEU A 1 85 ? 8.154 5.447 -4.711 1.00 96.44 85 LEU A C 1
ATOM 688 O O . LEU A 1 85 ? 7.536 4.943 -3.773 1.00 96.44 85 LEU A O 1
ATOM 692 N N . LEU A 1 86 ? 9.382 5.954 -4.556 1.00 95.19 86 LEU A N 1
ATOM 693 C CA . LEU A 1 86 ? 10.062 6.008 -3.258 1.00 95.19 86 LEU A CA 1
ATOM 694 C C . LEU A 1 86 ? 9.315 6.915 -2.268 1.00 95.19 86 LEU A C 1
ATOM 696 O O . LEU A 1 86 ? 9.074 6.518 -1.127 1.00 95.19 86 LEU A O 1
ATOM 700 N N . LEU A 1 87 ? 8.897 8.107 -2.702 1.00 96.38 87 LEU A N 1
ATOM 701 C CA . LEU A 1 87 ? 8.097 9.018 -1.880 1.00 96.38 87 LEU A CA 1
ATOM 702 C C . LEU A 1 87 ? 6.746 8.402 -1.504 1.00 96.38 87 LEU A C 1
ATOM 704 O O . LEU A 1 87 ? 6.321 8.522 -0.354 1.00 96.38 87 LEU A O 1
ATOM 708 N N . ALA A 1 88 ? 6.092 7.696 -2.429 1.00 96.75 88 ALA A N 1
ATOM 709 C CA . ALA A 1 88 ? 4.858 6.968 -2.155 1.00 96.75 88 ALA A CA 1
ATOM 710 C C . ALA A 1 88 ? 5.081 5.854 -1.125 1.00 96.75 88 ALA A C 1
ATOM 712 O O . ALA A 1 88 ? 4.276 5.708 -0.207 1.00 96.75 88 ALA A O 1
ATOM 713 N N . TYR A 1 89 ? 6.190 5.116 -1.219 1.00 95.62 89 TYR A N 1
ATOM 714 C CA . TYR A 1 89 ? 6.558 4.088 -0.247 1.00 95.62 89 TYR A CA 1
ATOM 715 C C . TYR A 1 89 ? 6.804 4.664 1.150 1.00 95.62 89 TYR A C 1
ATOM 717 O O . TYR A 1 89 ? 6.244 4.160 2.122 1.00 95.62 89 TYR A O 1
ATOM 725 N N . ILE A 1 90 ? 7.585 5.742 1.264 1.00 95.94 90 ILE A N 1
ATOM 726 C CA . ILE A 1 90 ? 7.818 6.427 2.545 1.00 95.94 90 ILE A CA 1
ATOM 727 C C . ILE A 1 90 ? 6.489 6.941 3.114 1.00 95.94 90 ILE A C 1
ATOM 729 O O . ILE A 1 90 ? 6.165 6.673 4.270 1.00 95.94 90 ILE A O 1
ATOM 733 N N . SER A 1 91 ? 5.675 7.605 2.290 1.00 96.44 91 SER A N 1
ATOM 734 C CA . SER A 1 91 ? 4.353 8.104 2.690 1.00 96.44 91 SER A CA 1
ATOM 735 C C . SER A 1 91 ? 3.432 6.972 3.150 1.00 96.44 91 SER A C 1
ATOM 737 O O . SER A 1 91 ? 2.744 7.109 4.159 1.00 96.44 91 SER A O 1
ATOM 739 N N . TYR A 1 92 ? 3.452 5.828 2.460 1.00 95.56 92 TYR A N 1
ATOM 740 C CA . TYR A 1 92 ? 2.733 4.620 2.856 1.00 95.56 92 TYR A CA 1
ATOM 741 C C . TYR A 1 92 ? 3.204 4.114 4.218 1.00 95.56 92 TYR A C 1
ATOM 743 O O . TYR A 1 92 ? 2.368 3.868 5.085 1.00 95.56 92 TYR A O 1
ATOM 751 N N . GLN A 1 93 ? 4.516 4.017 4.444 1.00 94.81 93 GLN A N 1
ATOM 752 C CA . GLN A 1 93 ? 5.054 3.573 5.728 1.00 94.81 93 GLN A CA 1
ATOM 753 C C . GLN A 1 93 ? 4.638 4.509 6.868 1.00 94.81 93 GLN A C 1
ATOM 755 O O . GLN A 1 93 ? 4.261 4.029 7.934 1.00 94.81 93 GLN A O 1
ATOM 760 N N . LEU A 1 94 ? 4.636 5.823 6.649 1.00 95.69 94 LEU A N 1
ATOM 761 C CA . LEU A 1 94 ? 4.222 6.795 7.665 1.00 95.69 94 LEU A CA 1
ATOM 762 C C . LEU A 1 94 ? 2.702 6.810 7.900 1.00 95.69 94 LEU A C 1
ATOM 764 O O . LEU A 1 94 ? 2.250 7.037 9.021 1.00 95.69 94 LEU A O 1
ATOM 768 N N . ALA A 1 95 ? 1.896 6.582 6.860 1.00 94.94 95 ALA A N 1
ATOM 769 C CA . ALA A 1 95 ? 0.442 6.704 6.945 1.00 94.94 95 ALA A CA 1
ATOM 770 C C . ALA A 1 95 ? -0.273 5.409 7.364 1.00 94.94 95 ALA A C 1
ATOM 772 O O . ALA A 1 95 ? -1.344 5.487 7.983 1.00 94.94 95 ALA A O 1
ATOM 773 N N . VAL A 1 96 ? 0.285 4.236 7.039 1.00 94.06 96 VAL A N 1
ATOM 774 C CA . VAL A 1 96 ? -0.337 2.942 7.347 1.00 94.06 96 VAL A CA 1
ATOM 775 C C . VAL A 1 96 ? -0.364 2.709 8.864 1.00 94.06 96 VAL A C 1
ATOM 777 O O . VAL A 1 96 ? 0.662 2.872 9.530 1.00 94.06 96 VAL A O 1
ATOM 780 N N . PRO A 1 97 ? -1.514 2.333 9.454 1.00 91.31 97 PRO A N 1
ATOM 781 C CA . PRO A 1 97 ? -1.565 1.948 10.860 1.00 91.31 97 PRO A CA 1
ATOM 782 C C . PRO A 1 97 ? -0.648 0.751 11.127 1.00 91.31 97 PRO A C 1
ATOM 784 O O . PRO A 1 97 ? -0.639 -0.214 10.362 1.00 91.31 97 PRO A O 1
ATOM 787 N N . THR A 1 98 ? 0.109 0.800 12.221 1.00 90.50 98 THR A N 1
ATOM 788 C CA . THR A 1 98 ? 1.110 -0.220 12.575 1.00 90.50 98 THR A CA 1
ATOM 789 C C . THR A 1 98 ? 0.503 -1.618 12.680 1.00 90.50 98 THR A C 1
ATOM 791 O O . THR A 1 98 ? 1.082 -2.562 12.152 1.00 90.50 98 THR A O 1
ATOM 794 N N . LEU A 1 99 ? -0.696 -1.739 13.261 1.00 89.62 99 LEU A N 1
ATOM 795 C CA . LEU A 1 99 ? -1.418 -3.011 13.412 1.00 89.62 99 LEU A CA 1
ATOM 796 C C . LEU A 1 99 ? -1.907 -3.607 12.082 1.00 89.62 99 LEU A C 1
ATOM 798 O O . LEU A 1 99 ? -2.071 -4.819 11.961 1.00 89.62 99 LEU A O 1
ATOM 802 N N . LEU A 1 100 ? -2.122 -2.759 11.076 1.00 90.44 100 LEU A N 1
ATOM 803 C CA . LEU A 1 100 ? -2.578 -3.156 9.741 1.00 90.44 100 LEU A CA 1
ATOM 804 C C . LEU A 1 100 ? -1.415 -3.385 8.773 1.00 90.44 100 LEU A C 1
ATOM 806 O O . LEU A 1 100 ? -1.608 -3.898 7.667 1.00 90.44 100 LEU A O 1
ATOM 810 N N . ARG A 1 101 ? -0.197 -3.012 9.176 1.00 88.06 101 ARG A N 1
ATOM 811 C CA . ARG A 1 101 ? 0.997 -3.169 8.356 1.00 88.06 101 ARG A CA 1
ATOM 812 C C . ARG A 1 101 ? 1.205 -4.663 8.078 1.00 88.06 101 ARG A C 1
ATOM 814 O O . ARG A 1 101 ? 1.244 -5.483 8.990 1.00 88.06 101 ARG A O 1
ATOM 821 N N . ASN A 1 102 ? 1.340 -5.008 6.798 1.00 86.31 102 ASN A N 1
ATOM 822 C CA . ASN A 1 102 ? 1.513 -6.376 6.283 1.00 86.31 102 ASN A CA 1
ATOM 823 C C . ASN A 1 102 ? 0.265 -7.282 6.317 1.00 86.31 102 ASN A C 1
ATOM 825 O O . ASN A 1 102 ? 0.391 -8.476 6.053 1.00 86.31 102 ASN A O 1
ATOM 829 N N . LYS A 1 103 ? -0.933 -6.756 6.607 1.00 89.25 103 LYS A N 1
ATOM 830 C CA . LYS A 1 103 ? -2.178 -7.544 6.570 1.00 89.25 103 LYS A CA 1
ATOM 831 C C . LYS A 1 103 ? -2.913 -7.321 5.254 1.00 89.25 103 LYS A C 1
ATOM 833 O O . LYS A 1 103 ? -3.317 -6.201 4.947 1.00 89.25 103 LYS A O 1
ATOM 838 N N . THR A 1 104 ? -3.098 -8.387 4.477 1.00 85.06 104 THR A N 1
ATOM 839 C CA . THR A 1 104 ? -3.726 -8.298 3.146 1.00 85.06 104 THR A CA 1
ATOM 840 C C . THR A 1 104 ? -5.249 -8.333 3.203 1.00 85.06 104 THR A C 1
ATOM 842 O O . THR A 1 104 ? -5.904 -7.735 2.356 1.00 85.06 104 THR A O 1
ATOM 845 N N . SER A 1 105 ? -5.820 -8.990 4.215 1.00 87.81 105 SER A N 1
ATOM 846 C CA . SER A 1 105 ? -7.265 -9.130 4.377 1.00 87.81 105 SER A CA 1
ATOM 847 C C . SER A 1 105 ? -7.686 -9.015 5.839 1.00 87.81 105 SER A C 1
ATOM 849 O O . SER A 1 105 ? -6.886 -9.226 6.756 1.00 87.81 105 SER A O 1
ATOM 851 N N . VAL A 1 106 ? -8.968 -8.706 6.056 1.00 89.75 106 VAL A N 1
ATOM 852 C CA . VAL A 1 106 ? -9.549 -8.657 7.405 1.00 89.75 106 VAL A CA 1
ATOM 853 C C . VAL A 1 106 ? -9.475 -10.029 8.070 1.00 89.75 106 VAL A C 1
ATOM 855 O O . VAL A 1 106 ? -9.087 -10.130 9.228 1.00 89.75 106 VAL A O 1
ATOM 858 N N . HIS A 1 107 ? -9.780 -11.093 7.320 1.00 88.81 107 HIS A N 1
ATOM 859 C CA . HIS A 1 107 ? -9.699 -12.459 7.828 1.00 88.81 107 HIS A CA 1
ATOM 860 C C . HIS A 1 107 ? -8.270 -12.809 8.254 1.00 88.81 107 HIS A C 1
ATOM 862 O O . HIS A 1 107 ? -8.085 -13.425 9.299 1.00 88.81 107 HIS A O 1
ATOM 868 N N . GLN A 1 108 ? -7.253 -12.407 7.485 1.00 90.00 108 GLN A N 1
ATOM 869 C CA . GLN A 1 108 ? -5.860 -12.635 7.868 1.00 90.00 108 GLN A CA 1
ATOM 870 C C . GLN A 1 108 ? -5.523 -11.895 9.167 1.00 90.00 108 GLN A C 1
ATOM 872 O O . GLN A 1 108 ? -4.928 -12.487 10.058 1.00 90.00 108 GLN A O 1
ATOM 877 N N . PHE A 1 109 ? -5.940 -10.632 9.298 1.00 91.62 109 PHE A N 1
ATOM 878 C CA . PHE A 1 109 ? -5.732 -9.855 10.521 1.00 91.62 109 PHE A CA 1
ATOM 879 C C . PHE A 1 109 ? -6.388 -10.512 11.743 1.00 91.62 109 PHE A C 1
ATOM 881 O O . PHE A 1 109 ? -5.711 -10.768 12.734 1.00 91.62 109 PHE A O 1
ATOM 888 N N . VAL A 1 110 ? -7.681 -10.830 11.655 1.00 89.88 110 VAL A N 1
ATOM 889 C CA . VAL A 1 110 ? -8.438 -11.448 12.753 1.00 89.88 110 VAL A CA 1
ATOM 890 C C . VAL A 1 110 ? -7.858 -12.817 13.106 1.00 89.88 110 VAL A C 1
ATOM 892 O O . VAL A 1 110 ? -7.555 -13.075 14.267 1.00 89.88 110 VAL A O 1
ATOM 895 N N . SER A 1 111 ? -7.643 -13.674 12.104 1.00 89.25 111 SER A N 1
ATOM 896 C CA . SER A 1 111 ? -7.098 -15.018 12.305 1.00 89.25 111 SER A CA 1
ATOM 897 C C . SER A 1 111 ? -5.723 -14.984 12.956 1.00 89.25 111 SER A C 1
ATOM 899 O O . SER A 1 111 ? -5.462 -15.809 13.821 1.00 89.25 111 SER A O 1
ATOM 901 N N . GLU A 1 112 ? -4.851 -14.057 12.561 1.00 91.75 112 GLU A N 1
ATOM 902 C CA . GLU A 1 112 ? -3.499 -13.973 13.107 1.00 91.75 112 GLU A CA 1
ATOM 903 C C . GLU A 1 112 ? -3.492 -13.475 14.554 1.00 91.75 112 GLU A C 1
ATOM 905 O O . GLU A 1 112 ? -2.773 -14.023 15.388 1.00 91.75 112 GLU A O 1
ATOM 910 N N . VAL A 1 113 ? -4.314 -12.475 14.887 1.00 91.00 113 VAL A N 1
ATOM 911 C CA . VAL A 1 113 ? -4.438 -11.985 16.272 1.00 91.00 113 VAL A CA 1
ATOM 912 C C . VAL A 1 113 ? -4.967 -13.090 17.191 1.00 91.00 113 VAL A C 1
ATOM 914 O O . VAL A 1 113 ? -4.443 -13.277 18.290 1.00 91.00 113 VAL A O 1
ATOM 917 N N . LEU A 1 114 ? -5.953 -13.865 16.725 1.00 88.94 114 LEU A N 1
ATOM 918 C CA . LEU A 1 114 ? -6.514 -14.990 17.475 1.00 88.94 114 LEU A CA 1
ATOM 919 C C . LEU A 1 114 ? -5.530 -16.161 17.587 1.00 88.94 114 LEU A C 1
ATOM 921 O O . LEU A 1 114 ? -5.357 -16.710 18.673 1.00 88.94 114 LEU A O 1
ATOM 925 N N . SER A 1 115 ? -4.848 -16.529 16.496 1.00 89.19 115 SER A N 1
ATOM 926 C CA . SER A 1 115 ? -3.912 -17.660 16.491 1.00 89.19 115 SER A CA 1
ATOM 927 C C . SER A 1 115 ? -2.669 -17.386 17.331 1.00 89.19 115 SER A C 1
ATOM 929 O O . SER A 1 115 ? -2.155 -18.289 17.984 1.00 89.19 115 SER A O 1
ATOM 931 N N . THR A 1 116 ? -2.186 -16.141 17.334 1.00 90.06 116 THR A N 1
ATOM 932 C CA . THR A 1 116 ? -1.037 -15.723 18.153 1.00 90.06 116 THR A CA 1
ATOM 933 C C . THR A 1 116 ? -1.412 -15.438 19.607 1.00 90.06 116 THR A C 1
ATOM 935 O O . THR A 1 116 ? -0.516 -15.212 20.418 1.00 90.06 116 THR A O 1
ATOM 938 N N . LYS A 1 117 ? -2.714 -15.446 19.946 1.00 88.38 117 LYS A N 1
ATOM 939 C CA . LYS A 1 117 ? -3.254 -15.067 21.263 1.00 88.38 117 LYS A CA 1
ATOM 940 C C . LYS A 1 117 ? -2.645 -13.761 21.779 1.00 88.38 117 LYS A C 1
ATOM 942 O O . LYS A 1 117 ? -2.326 -13.627 22.959 1.00 88.38 117 LYS A O 1
ATOM 947 N N . ASN A 1 118 ? -2.436 -12.793 20.887 1.00 87.62 118 ASN A N 1
ATOM 948 C CA . ASN A 1 118 ? -1.741 -11.564 21.240 1.00 87.62 118 ASN A CA 1
ATOM 949 C C . ASN A 1 118 ? -2.705 -10.589 21.933 1.00 87.62 118 ASN A C 1
ATOM 951 O O . ASN A 1 118 ? -3.294 -9.709 21.299 1.00 87.62 118 ASN A O 1
ATOM 955 N N . TYR A 1 119 ? -2.864 -10.769 23.248 1.00 87.19 119 TYR A N 1
ATOM 956 C CA . TYR A 1 119 ? -3.752 -9.968 24.097 1.00 87.19 119 TYR A CA 1
ATOM 957 C C . TYR A 1 119 ? -3.491 -8.469 23.958 1.00 87.19 119 TYR A C 1
ATOM 959 O O . TYR A 1 119 ? -4.438 -7.701 23.860 1.00 87.19 119 TYR A O 1
ATOM 967 N N . SER A 1 120 ? -2.221 -8.059 23.867 1.00 90.44 120 SER A N 1
ATOM 968 C CA . SER A 1 120 ? -1.854 -6.642 23.764 1.00 90.44 120 SER A CA 1
ATOM 969 C C . SER A 1 120 ? -2.426 -5.971 22.510 1.00 90.44 120 SER A C 1
ATOM 971 O O . SER A 1 120 ? -2.949 -4.861 22.579 1.00 90.44 120 SER A O 1
ATOM 973 N N . VAL A 1 121 ? -2.398 -6.666 21.369 1.00 90.81 121 VAL A N 1
ATOM 974 C CA . VAL A 1 121 ? -2.929 -6.155 20.098 1.00 90.81 121 VAL A CA 1
ATOM 975 C C . VAL A 1 121 ? -4.451 -6.117 20.123 1.00 90.81 121 VAL A C 1
ATOM 977 O O . VAL A 1 121 ? -5.045 -5.130 19.690 1.00 90.81 121 VAL A O 1
ATOM 980 N N . ALA A 1 122 ? -5.083 -7.169 20.650 1.00 89.88 122 ALA A N 1
ATOM 981 C CA . ALA A 1 122 ? -6.533 -7.220 20.787 1.00 89.88 122 ALA A CA 1
ATOM 982 C C . ALA A 1 122 ? -7.047 -6.118 21.725 1.00 89.88 122 ALA A C 1
ATOM 984 O O . ALA A 1 122 ? -7.992 -5.413 21.378 1.00 89.88 122 ALA A O 1
ATOM 985 N N . GLN A 1 123 ? -6.384 -5.923 22.865 1.00 91.44 123 GLN A N 1
ATOM 986 C CA . GLN A 1 123 ? -6.706 -4.884 23.837 1.00 91.44 123 GLN A CA 1
ATOM 987 C C . GLN A 1 123 ? -6.518 -3.483 23.247 1.00 91.44 123 GLN A C 1
ATOM 989 O O . GLN A 1 123 ? -7.411 -2.655 23.384 1.00 91.44 123 GLN A O 1
ATOM 994 N N . ALA A 1 124 ? -5.414 -3.223 22.538 1.00 91.44 124 ALA A N 1
ATOM 995 C CA . ALA A 1 124 ? -5.184 -1.936 21.880 1.00 91.44 124 ALA A CA 1
ATOM 996 C C . ALA A 1 124 ? -6.252 -1.627 20.816 1.00 91.44 124 ALA A C 1
ATOM 998 O O . ALA A 1 124 ? -6.759 -0.509 20.754 1.00 91.44 124 ALA A O 1
ATOM 999 N N . ALA A 1 125 ? -6.632 -2.623 20.008 1.00 90.88 125 ALA A N 1
ATOM 1000 C CA . ALA A 1 125 ? -7.684 -2.469 19.006 1.00 90.88 125 ALA A CA 1
ATOM 1001 C C . ALA A 1 125 ? -9.064 -2.221 19.644 1.00 90.88 125 ALA A C 1
ATOM 1003 O O . ALA A 1 125 ? -9.818 -1.372 19.172 1.00 90.88 125 ALA A O 1
ATOM 1004 N N . LEU A 1 126 ? -9.389 -2.941 20.724 1.00 90.19 126 LEU A N 1
ATOM 1005 C CA . LEU A 1 126 ? -10.626 -2.758 21.489 1.00 90.19 126 LEU A CA 1
ATOM 1006 C C . LEU A 1 126 ? -10.687 -1.380 22.151 1.00 90.19 126 LEU A C 1
ATOM 1008 O O . LEU A 1 126 ? -11.702 -0.704 22.017 1.00 90.19 126 LEU A O 1
ATOM 1012 N N . GLN A 1 127 ? -9.611 -0.956 22.817 1.00 92.62 127 GLN A N 1
ATOM 1013 C CA . GLN A 1 127 ? -9.529 0.356 23.458 1.00 92.62 127 GLN A CA 1
ATOM 1014 C C . GLN A 1 127 ? -9.752 1.471 22.437 1.00 92.62 127 GLN A C 1
ATOM 1016 O O . GLN A 1 127 ? -10.614 2.317 22.630 1.00 92.62 127 GLN A O 1
ATOM 1021 N N . GLU A 1 128 ? -9.048 1.425 21.306 1.00 90.75 128 GLU A N 1
ATOM 1022 C CA . GLU A 1 128 ? -9.159 2.464 20.283 1.00 90.75 128 GLU A CA 1
ATOM 1023 C C . GLU A 1 128 ? -10.554 2.494 19.623 1.00 90.75 128 GLU A C 1
ATOM 1025 O O . GLU A 1 128 ? -11.023 3.555 19.211 1.00 90.75 128 GLU A O 1
ATOM 1030 N N . ASN A 1 129 ? -11.244 1.348 19.547 1.00 88.62 129 ASN A N 1
ATOM 1031 C CA . ASN A 1 129 ? -12.649 1.296 19.140 1.00 88.62 129 ASN A CA 1
ATOM 1032 C C . ASN A 1 129 ? -13.576 1.927 20.188 1.00 88.62 129 ASN A C 1
ATOM 1034 O O . ASN A 1 129 ? -14.486 2.656 19.807 1.00 88.62 129 ASN A O 1
ATOM 1038 N N . ILE A 1 130 ? -13.373 1.639 21.480 1.00 89.75 130 ILE A N 1
ATOM 1039 C CA . ILE A 1 130 ? -14.162 2.219 22.578 1.00 89.75 130 ILE A CA 1
ATOM 1040 C C . ILE A 1 130 ? -14.005 3.740 22.563 1.00 89.75 130 ILE A C 1
ATOM 1042 O O . ILE A 1 130 ? -15.007 4.437 22.440 1.00 89.75 130 ILE A O 1
ATOM 1046 N N . ASP A 1 131 ? -12.764 4.233 22.567 1.00 90.62 131 ASP A N 1
ATOM 1047 C CA . ASP A 1 131 ? -12.457 5.667 22.544 1.00 90.62 131 ASP A CA 1
ATOM 1048 C C . ASP A 1 131 ? -13.108 6.356 21.336 1.00 90.62 131 ASP A C 1
ATOM 1050 O O . ASP A 1 131 ? -13.628 7.467 21.434 1.00 90.62 131 ASP A O 1
ATOM 1054 N N . HIS A 1 132 ? -13.111 5.689 20.175 1.00 87.06 132 HIS A N 1
ATOM 1055 C CA . HIS A 1 132 ? -13.767 6.222 18.990 1.00 87.06 132 HIS A CA 1
ATOM 1056 C C . HIS A 1 132 ? -15.285 6.287 19.136 1.00 87.06 132 HIS A C 1
ATOM 1058 O O . HIS A 1 132 ? -15.863 7.324 18.827 1.00 87.06 132 HIS A O 1
ATOM 1064 N N . LEU A 1 133 ? -15.928 5.200 19.566 1.00 85.38 133 LEU A N 1
ATOM 1065 C CA . LEU A 1 133 ? -17.384 5.155 19.699 1.00 85.38 133 LEU A CA 1
ATOM 1066 C C . LEU A 1 133 ? -17.893 6.133 20.761 1.00 85.38 133 LEU A C 1
ATOM 1068 O O . LEU A 1 133 ? -18.971 6.685 20.590 1.00 85.38 133 LEU A O 1
ATOM 1072 N N . GLU A 1 134 ? -17.115 6.385 21.814 1.00 87.69 134 GLU A N 1
ATOM 1073 C CA . GLU A 1 134 ? -17.429 7.410 22.815 1.00 87.69 134 GLU A CA 1
ATOM 1074 C C . GLU A 1 134 ? -17.272 8.835 22.282 1.00 87.69 134 GLU A C 1
ATOM 1076 O O . GLU A 1 134 ? -18.018 9.727 22.680 1.00 87.69 134 GLU A O 1
ATOM 1081 N N . ALA A 1 135 ? -16.316 9.054 21.376 1.00 86.44 135 ALA A N 1
ATOM 1082 C CA . ALA A 1 135 ? -16.092 10.350 20.744 1.00 86.44 135 ALA A CA 1
ATOM 1083 C C . ALA A 1 135 ? -17.097 10.668 19.623 1.00 86.44 135 ALA A C 1
ATOM 1085 O O . ALA A 1 135 ? -17.219 11.828 19.228 1.00 86.44 135 ALA A O 1
ATOM 1086 N N . VAL A 1 136 ? -17.790 9.667 19.071 1.00 83.38 136 VAL A N 1
ATOM 1087 C CA . VAL A 1 136 ? -18.862 9.898 18.097 1.00 83.38 136 VAL A CA 1
ATOM 1088 C C . VAL A 1 136 ? -20.040 10.531 18.835 1.00 83.38 136 VAL A C 1
ATOM 1090 O O . VAL A 1 136 ? -20.753 9.867 19.585 1.00 83.38 136 VAL A O 1
ATOM 1093 N N . GLU A 1 137 ? -20.242 11.833 18.625 1.00 71.12 137 GLU A N 1
ATOM 1094 C CA . GLU A 1 137 ? -21.396 12.547 19.165 1.00 71.12 137 GLU A CA 1
ATOM 1095 C C . GLU A 1 137 ? -22.689 11.860 18.715 1.00 71.12 137 GLU A C 1
ATOM 1097 O O . GLU A 1 137 ? -22.987 11.756 17.526 1.00 71.12 137 GLU A O 1
ATOM 1102 N N . MET A 1 138 ? -23.492 11.413 19.680 1.00 69.88 138 MET A N 1
ATOM 1103 C CA . MET A 1 138 ? -24.743 10.686 19.431 1.00 69.88 138 MET A CA 1
ATOM 1104 C C . MET A 1 138 ? -25.889 11.585 18.935 1.00 69.88 138 MET A C 1
ATOM 1106 O O . MET A 1 138 ? -27.055 11.192 18.943 1.00 69.88 138 MET A O 1
ATOM 1110 N N . HIS A 1 139 ? -25.571 12.809 18.510 1.00 60.91 139 HIS A N 1
ATOM 1111 C CA . HIS A 1 139 ? -26.500 13.758 17.909 1.00 60.91 139 HIS A CA 1
ATOM 1112 C C . HIS A 1 139 ? -26.882 13.292 16.499 1.00 60.91 139 HIS A C 1
ATOM 1114 O O . HIS A 1 139 ? -26.283 13.684 15.504 1.00 60.91 139 HIS A O 1
ATOM 1120 N N . GLY A 1 140 ? -27.886 12.419 16.420 1.00 73.06 140 GLY A N 1
ATOM 1121 C CA . GLY A 1 140 ? -28.454 11.941 15.157 1.00 73.06 140 GLY A CA 1
ATOM 1122 C C . GLY A 1 140 ? -28.898 10.481 15.169 1.00 73.06 140 GLY A C 1
ATOM 1123 O O . GLY A 1 140 ? -29.588 10.064 14.245 1.00 73.06 140 GLY A O 1
ATOM 1124 N N . LEU A 1 141 ? -28.534 9.720 16.204 1.00 81.12 141 LEU A N 1
ATOM 1125 C CA . LEU A 1 141 ? -28.995 8.344 16.390 1.00 81.12 141 LEU A CA 1
ATOM 1126 C C . LEU A 1 141 ? -30.398 8.335 17.010 1.00 81.12 141 LEU A C 1
ATOM 1128 O O . LEU A 1 141 ? -30.700 9.139 17.894 1.00 81.12 141 LEU A O 1
ATOM 1132 N N . SER A 1 142 ? -31.245 7.406 16.571 1.00 87.31 142 SER A N 1
ATOM 1133 C CA . SER A 1 142 ? -32.507 7.097 17.251 1.00 87.31 142 SER A CA 1
ATOM 1134 C C . SER A 1 142 ? -32.233 6.595 18.675 1.00 87.31 142 SER A C 1
ATOM 1136 O O . SER A 1 142 ? -31.224 5.931 18.906 1.00 87.31 142 SER A O 1
ATOM 1138 N N . ASP A 1 143 ? -33.148 6.818 19.627 1.00 88.75 143 ASP A N 1
ATOM 1139 C CA . ASP A 1 143 ? -33.021 6.312 21.008 1.00 88.75 143 ASP A CA 1
ATOM 1140 C C . ASP A 1 143 ? -32.741 4.802 21.064 1.00 88.75 143 ASP A C 1
ATOM 1142 O O . ASP A 1 143 ? -31.992 4.325 21.919 1.00 88.75 143 ASP A O 1
ATOM 1146 N N . LYS A 1 144 ? -33.300 4.040 20.114 1.00 87.44 144 LYS A N 1
ATOM 1147 C CA . LYS A 1 144 ? -33.049 2.602 19.993 1.00 87.44 144 LYS A CA 1
ATOM 1148 C C . LYS A 1 144 ? -31.602 2.306 19.590 1.00 87.44 144 LYS A C 1
ATOM 1150 O O . LYS A 1 144 ? -30.953 1.479 20.221 1.00 87.44 144 LYS A O 1
ATOM 1155 N N . GLU A 1 145 ? -31.093 2.983 18.565 1.00 80.94 145 GLU A N 1
ATOM 1156 C CA . GLU A 1 145 ? -29.715 2.810 18.081 1.00 80.94 145 GLU A CA 1
ATOM 1157 C C . GLU A 1 145 ? -28.706 3.273 19.133 1.00 80.94 145 GLU A C 1
ATOM 1159 O O . GLU A 1 145 ? -27.671 2.641 19.333 1.00 80.94 145 GLU A O 1
ATOM 1164 N N . ARG A 1 146 ? -29.047 4.344 19.856 1.00 83.12 146 ARG A N 1
ATOM 1165 C CA . ARG A 1 146 ? -28.289 4.849 20.993 1.00 83.12 146 ARG A CA 1
ATOM 1166 C C . ARG A 1 146 ? -28.168 3.796 22.095 1.00 83.12 146 ARG A C 1
ATOM 1168 O O . ARG A 1 146 ? -27.057 3.498 22.525 1.00 83.12 146 ARG A O 1
ATOM 1175 N N . ALA A 1 147 ? -29.285 3.205 22.520 1.00 85.88 147 ALA A N 1
ATOM 1176 C CA . ALA A 1 147 ? -29.288 2.154 23.536 1.00 85.88 147 ALA A CA 1
ATOM 1177 C C . ALA A 1 147 ? -28.517 0.904 23.074 1.00 85.88 147 ALA A C 1
ATOM 1179 O O . ALA A 1 147 ? -27.772 0.303 23.851 1.00 85.88 147 ALA A O 1
ATOM 1180 N N . GLU A 1 148 ? -28.648 0.524 21.799 1.00 83.69 148 GLU A N 1
ATOM 1181 C CA . GLU A 1 148 ? -27.884 -0.579 21.211 1.00 83.69 148 GLU A CA 1
ATOM 1182 C C . GLU A 1 148 ? -26.376 -0.286 21.221 1.00 83.69 148 GLU A C 1
ATOM 1184 O O . GLU A 1 148 ? -25.595 -1.135 21.664 1.00 83.69 148 GLU A O 1
ATOM 1189 N N . LEU A 1 149 ? -25.959 0.922 20.832 1.00 81.25 149 LEU A N 1
ATOM 1190 C CA . LEU A 1 149 ? -24.558 1.337 20.838 1.00 81.25 149 LEU A CA 1
ATOM 1191 C C . LEU A 1 149 ? -23.981 1.413 22.259 1.00 81.25 149 LEU A C 1
ATOM 1193 O O . LEU A 1 149 ? -22.898 0.880 22.501 1.00 81.25 149 LEU A O 1
ATOM 1197 N N . GLU A 1 150 ? -24.706 2.002 23.214 1.00 86.38 150 GLU A N 1
ATOM 1198 C CA . GLU A 1 150 ? -24.300 2.060 24.627 1.00 86.38 150 GLU A CA 1
ATOM 1199 C C . GLU A 1 150 ? -24.148 0.652 25.218 1.00 86.38 150 GLU A C 1
ATOM 1201 O O . GLU A 1 150 ? -23.158 0.363 25.900 1.00 86.38 150 GLU A O 1
ATOM 1206 N N . SER A 1 151 ? -25.073 -0.262 24.903 1.00 85.81 151 SER A N 1
ATOM 1207 C CA . SER A 1 151 ? -24.965 -1.665 25.315 1.00 85.81 151 SER A CA 1
ATOM 1208 C C . SER A 1 151 ? -23.735 -2.348 24.706 1.00 85.81 151 SER A C 1
ATOM 1210 O O . SER A 1 151 ? -23.030 -3.094 25.388 1.00 85.81 151 SER A O 1
ATOM 1212 N N . PHE A 1 152 ? -23.416 -2.055 23.442 1.00 82.75 152 PHE A N 1
ATOM 1213 C CA . PHE A 1 152 ? -22.254 -2.605 22.754 1.00 82.75 152 PHE A CA 1
ATOM 1214 C C . PHE A 1 152 ? -20.937 -2.084 23.342 1.00 82.75 152 PHE A C 1
ATOM 1216 O O . PHE A 1 152 ? -20.052 -2.883 23.651 1.00 82.75 152 PHE A O 1
ATOM 1223 N N . VAL A 1 153 ? -20.818 -0.772 23.567 1.00 85.94 153 VAL A N 1
ATOM 1224 C CA . VAL A 1 153 ? -19.648 -0.154 24.213 1.00 85.94 153 VAL A CA 1
ATOM 1225 C C . VAL A 1 153 ? -19.457 -0.707 25.624 1.00 85.94 153 VAL A C 1
ATOM 1227 O O . VAL A 1 153 ? -18.341 -1.075 25.994 1.00 85.94 153 VAL A O 1
ATOM 1230 N N . THR A 1 154 ? -20.539 -0.846 26.393 1.00 88.81 154 THR A N 1
ATOM 1231 C CA . THR A 1 154 ? -20.502 -1.427 27.745 1.00 88.81 154 THR A CA 1
ATOM 1232 C C . THR A 1 154 ? -20.001 -2.873 27.711 1.00 88.81 154 THR A C 1
ATOM 1234 O O . THR A 1 154 ? -19.108 -3.236 28.479 1.00 88.81 154 THR A O 1
ATOM 1237 N N . ASN A 1 155 ? -20.487 -3.681 26.763 1.00 84.75 155 ASN A N 1
ATOM 1238 C CA . ASN A 1 155 ? -20.010 -5.047 26.548 1.00 84.75 155 ASN A CA 1
ATOM 1239 C C . ASN A 1 155 ? -18.527 -5.092 26.145 1.00 84.75 155 ASN A C 1
ATOM 1241 O O . ASN A 1 155 ? -17.789 -5.948 26.630 1.00 84.75 155 ASN A O 1
ATOM 1245 N N . MET A 1 156 ? -18.061 -4.174 25.292 1.00 84.38 156 MET A N 1
ATOM 1246 C CA . MET A 1 156 ? -16.643 -4.091 24.924 1.00 84.38 156 MET A CA 1
ATOM 1247 C C . MET A 1 156 ? -15.757 -3.702 26.110 1.00 84.38 156 MET A C 1
ATOM 1249 O O . MET A 1 156 ? -14.711 -4.319 26.296 1.00 84.38 156 MET A O 1
ATOM 1253 N N . LYS A 1 157 ? -16.175 -2.738 26.941 1.00 89.62 157 LYS A N 1
ATOM 1254 C CA . LYS A 1 157 ? -15.446 -2.335 28.157 1.00 89.62 157 LYS A CA 1
ATOM 1255 C C . LYS A 1 157 ? -15.334 -3.472 29.167 1.00 89.62 157 LYS A C 1
ATOM 1257 O O . LYS A 1 157 ? -14.245 -3.731 29.670 1.00 89.62 157 LYS A O 1
ATOM 1262 N N . ALA A 1 158 ? -16.435 -4.180 29.419 1.00 86.75 158 ALA A N 1
ATOM 1263 C CA . ALA A 1 158 ? -16.440 -5.339 30.312 1.00 86.75 158 ALA A CA 1
ATOM 1264 C C . ALA A 1 158 ? -15.501 -6.454 29.819 1.00 86.75 158 ALA A C 1
ATOM 1266 O O . ALA A 1 158 ? -14.906 -7.175 30.618 1.00 86.75 158 ALA A O 1
ATOM 1267 N N . ARG A 1 159 ? -15.339 -6.584 28.497 1.00 81.12 159 ARG A N 1
ATOM 1268 C CA . ARG A 1 159 ? -14.398 -7.540 27.904 1.00 81.12 159 ARG A CA 1
ATOM 1269 C C . ARG A 1 159 ? -12.965 -7.065 27.919 1.00 81.12 159 ARG A C 1
ATOM 1271 O O . ARG A 1 159 ? -12.081 -7.884 28.121 1.00 81.12 159 ARG A O 1
ATOM 1278 N N . LEU A 1 160 ? -12.727 -5.772 27.744 1.00 86.25 160 LEU A N 1
ATOM 1279 C CA . LEU A 1 160 ? -11.391 -5.198 27.828 1.00 86.25 160 LEU A CA 1
ATOM 1280 C C . LEU A 1 160 ? -10.715 -5.543 29.167 1.00 86.25 160 LEU A C 1
ATOM 1282 O O . LEU A 1 160 ? -9.521 -5.829 29.180 1.00 86.25 160 LEU A O 1
ATOM 1286 N N . SER A 1 161 ? -11.474 -5.570 30.271 1.00 82.62 161 SER A N 1
ATOM 1287 C CA . SER A 1 161 ? -10.952 -5.937 31.593 1.00 82.62 161 SER A CA 1
ATOM 1288 C C . SER A 1 161 ? -10.742 -7.442 31.799 1.00 82.62 161 SER A C 1
ATOM 1290 O O . SER A 1 161 ? -9.980 -7.806 32.687 1.00 82.62 161 SER A O 1
ATOM 1292 N N . ASN A 1 162 ? -11.372 -8.309 30.995 1.00 83.69 162 ASN A N 1
ATOM 1293 C CA . ASN A 1 162 ? -11.398 -9.767 31.184 1.00 83.69 162 ASN A CA 1
ATOM 1294 C C . ASN A 1 162 ? -11.232 -10.554 29.863 1.00 83.69 162 ASN A C 1
ATOM 1296 O O . ASN A 1 162 ? -11.962 -11.513 29.611 1.00 83.69 162 ASN A O 1
ATOM 1300 N N . ILE A 1 163 ? -10.288 -10.167 28.994 1.00 79.25 163 ILE A N 1
ATOM 1301 C CA . ILE A 1 163 ? -10.079 -10.844 27.698 1.00 79.25 163 ILE A CA 1
ATOM 1302 C C . ILE A 1 163 ? -9.644 -12.298 27.938 1.00 79.25 163 ILE A C 1
ATOM 1304 O O . ILE A 1 163 ? -8.503 -12.563 28.322 1.00 79.25 163 ILE A O 1
ATOM 1308 N N . THR A 1 164 ? -10.531 -13.257 27.665 1.00 77.69 164 THR A N 1
ATOM 1309 C CA . THR A 1 164 ? -10.267 -14.693 27.815 1.00 77.69 164 THR A CA 1
ATOM 1310 C C . THR A 1 164 ? -10.687 -15.427 26.546 1.00 77.69 164 THR A C 1
ATOM 1312 O O . THR A 1 164 ? -11.803 -15.915 26.413 1.00 77.69 164 THR A O 1
ATOM 1315 N N . PHE A 1 165 ? -9.737 -15.590 25.614 1.00 69.94 165 PHE A N 1
ATOM 1316 C CA . PHE A 1 165 ? -9.966 -16.234 24.307 1.00 69.94 165 PHE A CA 1
ATOM 1317 C C . PHE A 1 165 ? -10.588 -17.646 24.360 1.00 69.94 165 PHE A C 1
ATOM 1319 O O . PHE A 1 165 ? -11.043 -18.128 23.328 1.00 69.94 165 PHE A O 1
ATOM 1326 N N . ASN A 1 166 ? -10.574 -18.322 25.514 1.00 69.19 166 ASN A N 1
ATOM 1327 C CA . ASN A 1 166 ? -11.128 -19.667 25.680 1.00 69.19 166 ASN A CA 1
ATOM 1328 C C . ASN A 1 166 ? -12.611 -19.686 26.106 1.00 69.19 166 ASN A C 1
ATOM 1330 O O . ASN A 1 166 ? -13.255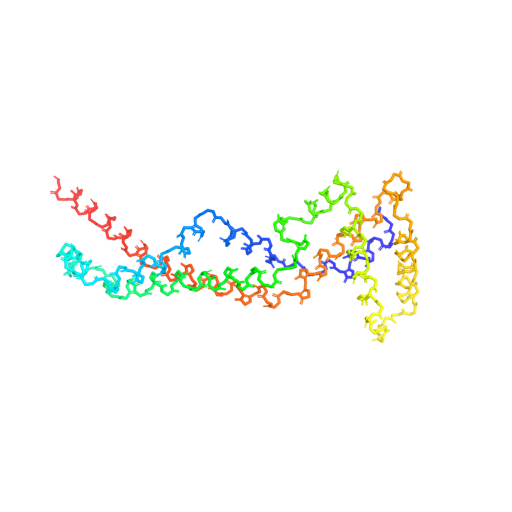 -20.704 25.880 1.00 69.19 166 ASN A O 1
ATOM 1334 N N . ASP A 1 167 ? -13.133 -18.613 26.711 1.00 64.50 167 ASP A N 1
ATOM 1335 C CA . ASP A 1 167 ? -14.482 -18.571 27.324 1.00 64.50 167 ASP A CA 1
ATOM 1336 C C . ASP A 1 167 ? -15.403 -17.526 26.665 1.00 64.50 167 ASP A C 1
ATOM 1338 O O . ASP A 1 167 ? -16.601 -17.423 26.932 1.00 64.50 167 ASP A O 1
ATOM 1342 N N . ASP A 1 168 ? -14.837 -16.724 25.766 1.00 61.28 168 ASP A N 1
ATOM 1343 C CA . ASP A 1 168 ? -15.551 -15.668 25.078 1.00 61.28 168 ASP A CA 1
ATOM 1344 C C . ASP A 1 168 ? -16.518 -16.226 24.021 1.00 61.28 168 ASP A C 1
ATOM 1346 O O . ASP A 1 168 ? -16.148 -17.057 23.191 1.00 61.28 168 ASP A O 1
ATOM 1350 N N . ASN A 1 169 ? -17.752 -15.692 23.991 1.00 67.81 169 ASN A N 1
ATOM 1351 C CA . ASN A 1 169 ? -18.702 -15.913 22.891 1.00 67.81 169 ASN A CA 1
ATOM 1352 C C . ASN A 1 169 ? -17.946 -15.777 21.553 1.00 67.81 169 ASN A C 1
ATOM 1354 O O . ASN A 1 169 ? -17.410 -14.685 21.298 1.00 67.81 169 ASN A O 1
ATOM 1358 N N . PRO A 1 170 ? -17.900 -16.840 20.723 1.00 69.69 170 PRO A N 1
ATOM 1359 C CA . PRO A 1 170 ? -16.900 -17.024 19.669 1.00 69.69 170 PRO A CA 1
ATOM 1360 C C . PRO A 1 170 ? -16.862 -15.902 18.630 1.00 69.69 170 PRO A C 1
ATOM 1362 O O . PRO A 1 170 ? -15.901 -15.800 17.881 1.00 69.69 170 PRO A O 1
ATOM 1365 N N . ASN A 1 171 ? -17.874 -15.033 18.596 1.00 78.50 171 ASN A N 1
ATOM 1366 C CA . ASN A 1 171 ? -18.009 -13.988 17.591 1.00 78.50 171 ASN A CA 1
ATOM 1367 C C . ASN A 1 171 ? -17.632 -12.578 18.072 1.00 78.50 171 ASN A C 1
ATOM 1369 O O . ASN A 1 171 ? -17.421 -11.703 17.243 1.00 78.50 171 ASN A O 1
ATOM 1373 N N . THR A 1 172 ? -17.523 -12.299 19.376 1.00 77.81 172 THR A N 1
ATOM 1374 C CA . THR A 1 172 ? -17.424 -10.890 19.829 1.00 77.81 172 THR A CA 1
ATOM 1375 C C . THR A 1 172 ? -16.054 -10.261 19.574 1.00 77.81 172 THR A C 1
ATOM 1377 O O . THR A 1 172 ? -15.984 -9.192 18.970 1.00 77.81 172 THR A O 1
ATOM 1380 N N . ILE A 1 173 ? -14.962 -10.922 19.981 1.00 83.44 173 ILE A N 1
ATOM 1381 C CA . ILE A 1 173 ? -13.600 -10.434 19.706 1.00 83.44 173 ILE A CA 1
ATOM 1382 C C . ILE A 1 173 ? -13.329 -10.381 18.193 1.00 83.44 173 ILE A C 1
ATOM 1384 O O . ILE A 1 173 ? -12.873 -9.337 17.722 1.00 83.44 173 ILE A O 1
ATOM 1388 N N . PRO A 1 174 ? -13.646 -11.427 17.399 1.00 86.19 174 PRO A N 1
ATOM 1389 C CA . PRO A 1 174 ? -13.507 -11.357 15.946 1.00 86.19 174 PRO A CA 1
ATOM 1390 C C . PRO A 1 174 ? -14.272 -10.188 15.323 1.00 86.19 174 PRO A C 1
ATOM 1392 O O . PRO A 1 174 ? -13.710 -9.481 14.489 1.00 86.19 174 PRO A O 1
ATOM 1395 N N . ASN A 1 175 ? -15.510 -9.933 15.761 1.00 82.50 175 ASN A N 1
ATOM 1396 C CA . ASN A 1 175 ? -16.312 -8.820 15.254 1.00 82.50 175 ASN A CA 1
ATOM 1397 C C . ASN A 1 175 ? -15.703 -7.461 15.626 1.00 82.50 175 ASN A C 1
ATOM 1399 O O . ASN A 1 175 ? -15.642 -6.575 14.777 1.00 82.50 175 ASN A O 1
ATOM 1403 N N . ALA A 1 176 ? -15.184 -7.298 16.845 1.00 84.50 176 ALA A N 1
ATOM 1404 C CA . ALA A 1 176 ? -14.512 -6.066 17.262 1.00 84.50 176 ALA A CA 1
ATOM 1405 C C . ALA A 1 176 ? -13.198 -5.817 16.494 1.00 84.50 176 ALA A C 1
ATOM 1407 O O . ALA A 1 176 ? -12.903 -4.689 16.096 1.00 84.50 176 ALA A O 1
ATOM 1408 N N . LEU A 1 177 ? -12.417 -6.864 16.222 1.00 89.25 177 LEU A N 1
ATOM 1409 C CA . LEU A 1 177 ? -11.209 -6.767 15.394 1.00 89.25 177 LEU A CA 1
ATOM 1410 C C . LEU A 1 177 ? -11.545 -6.473 13.927 1.00 89.25 177 LEU A C 1
ATOM 1412 O O . LEU A 1 177 ? -10.880 -5.671 13.270 1.00 89.25 177 LEU A O 1
ATOM 1416 N N . HIS A 1 178 ? -12.597 -7.100 13.410 1.00 89.06 178 HIS A N 1
ATOM 1417 C CA . HIS A 1 178 ? -13.110 -6.832 12.075 1.00 89.06 178 HIS A CA 1
ATOM 1418 C C . HIS A 1 178 ? -13.588 -5.376 11.948 1.00 89.06 178 HIS A C 1
ATOM 1420 O O . HIS A 1 178 ? -13.249 -4.705 10.967 1.00 89.06 178 HIS A O 1
ATOM 1426 N N . PHE A 1 179 ? -14.283 -4.857 12.970 1.00 83.75 179 PHE A N 1
ATOM 1427 C CA . PHE A 1 179 ? -14.660 -3.446 13.065 1.00 83.75 179 PHE A CA 1
ATOM 1428 C C . PHE A 1 179 ? -13.444 -2.541 12.978 1.00 83.75 179 PHE A C 1
ATOM 1430 O O . PHE A 1 179 ? -13.380 -1.667 12.114 1.00 83.75 179 PHE A O 1
ATOM 1437 N N . TYR A 1 180 ? -12.469 -2.801 13.850 1.00 89.88 180 TYR A N 1
ATOM 1438 C CA . TYR A 1 180 ? -11.247 -2.025 13.964 1.00 89.88 180 TYR A CA 1
ATOM 1439 C C . TYR A 1 180 ? -10.567 -1.884 12.604 1.00 89.88 180 TYR A C 1
ATOM 1441 O O . TYR A 1 180 ? -10.248 -0.779 12.160 1.00 89.88 180 TYR A O 1
ATOM 1449 N N . TYR A 1 181 ? -10.414 -3.010 11.900 1.00 90.81 181 TYR A N 1
ATOM 1450 C CA . TYR A 1 181 ? -9.816 -3.043 10.572 1.00 90.81 181 TYR A CA 1
ATOM 1451 C C . TYR A 1 181 ? -10.585 -2.155 9.587 1.00 90.81 181 TYR A C 1
ATOM 1453 O O . TYR A 1 181 ? -9.988 -1.300 8.923 1.00 90.81 181 TYR A O 1
ATOM 1461 N N . LYS A 1 182 ? -11.906 -2.349 9.473 1.00 88.31 182 LYS A N 1
ATOM 1462 C CA . LYS A 1 182 ? -12.749 -1.609 8.520 1.00 88.31 182 LYS A CA 1
ATOM 1463 C C . LYS A 1 182 ? -12.747 -0.114 8.816 1.00 88.31 182 LYS A C 1
ATOM 1465 O O . LYS A 1 182 ? -12.524 0.692 7.909 1.00 88.31 182 LYS A O 1
ATOM 1470 N N . TRP A 1 183 ? -12.935 0.247 10.079 1.00 86.69 183 TRP A N 1
ATOM 1471 C CA . TRP A 1 183 ? -12.934 1.628 10.535 1.00 86.69 183 TRP A CA 1
ATOM 1472 C C . TRP A 1 183 ? -11.598 2.315 10.243 1.00 86.69 183 TRP A C 1
ATOM 1474 O O . TRP A 1 183 ? -11.570 3.356 9.588 1.00 86.69 183 TRP A O 1
ATOM 1484 N N . LYS A 1 184 ? -10.468 1.705 10.620 1.00 90.00 184 LYS A N 1
ATOM 1485 C CA . LYS A 1 184 ? -9.141 2.265 10.332 1.00 90.00 184 LYS A CA 1
ATOM 1486 C C . LYS A 1 184 ? -8.856 2.418 8.846 1.00 90.00 184 LYS A C 1
ATOM 1488 O O . LYS A 1 184 ? -8.237 3.409 8.445 1.00 90.00 184 LYS A O 1
ATOM 1493 N N . ASN A 1 185 ? -9.314 1.474 8.026 1.00 88.81 185 ASN A N 1
ATOM 1494 C CA . ASN A 1 185 ? -9.190 1.576 6.577 1.00 88.81 185 ASN A CA 1
ATOM 1495 C C . ASN A 1 185 ? -10.006 2.764 6.028 1.00 88.81 185 ASN A C 1
ATOM 1497 O O . ASN A 1 185 ? -9.486 3.519 5.208 1.00 88.81 185 ASN A O 1
ATOM 1501 N N . ARG A 1 186 ? -11.227 2.990 6.538 1.00 86.12 186 ARG A N 1
ATOM 1502 C CA . ARG A 1 186 ? -12.109 4.102 6.137 1.00 86.12 186 ARG A CA 1
ATOM 1503 C C . ARG A 1 186 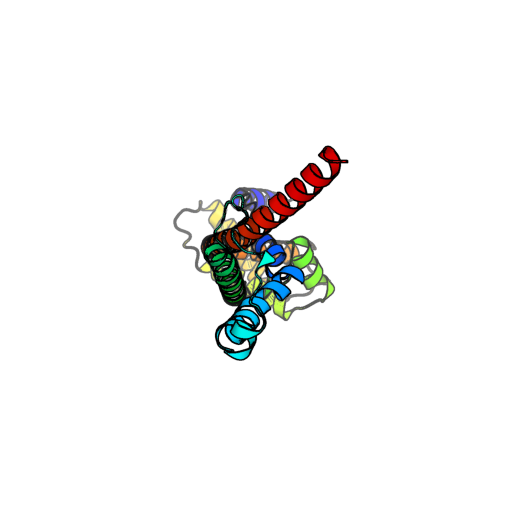? -11.583 5.468 6.581 1.00 86.12 186 ARG A C 1
ATOM 1505 O O . ARG A 1 186 ? -11.446 6.370 5.760 1.00 86.12 186 ARG A O 1
ATOM 1512 N N . THR A 1 187 ? -11.225 5.627 7.851 1.00 86.94 187 THR A N 1
ATOM 1513 C CA . THR A 1 187 ? -10.828 6.929 8.422 1.00 86.94 187 THR A CA 1
ATOM 1514 C C . THR A 1 187 ? -9.584 7.513 7.752 1.00 86.94 187 THR A C 1
ATOM 1516 O O . THR A 1 187 ? -9.433 8.728 7.652 1.00 86.94 187 THR A O 1
ATOM 1519 N N . ARG A 1 188 ? -8.683 6.664 7.244 1.00 88.69 188 ARG A N 1
ATOM 1520 C CA . ARG A 1 188 ? -7.468 7.108 6.542 1.00 88.69 188 ARG A CA 1
ATOM 1521 C C . ARG A 1 188 ? -7.538 6.941 5.021 1.00 88.69 188 ARG A C 1
ATOM 1523 O O . ARG A 1 188 ? -6.508 7.041 4.355 1.00 88.69 188 ARG A O 1
ATOM 1530 N N . GLN A 1 189 ? -8.729 6.732 4.461 1.00 90.06 189 GLN A N 1
ATOM 1531 C CA . GLN A 1 189 ? -8.912 6.458 3.036 1.00 90.06 189 GLN A CA 1
ATOM 1532 C C . GLN A 1 189 ? -8.406 7.597 2.144 1.00 90.06 189 GLN A C 1
ATOM 1534 O O . GLN A 1 189 ? -7.766 7.328 1.136 1.00 90.06 189 GLN A O 1
ATOM 1539 N N . LEU A 1 190 ? -8.601 8.862 2.532 1.00 91.44 190 LEU A N 1
ATOM 1540 C CA . LEU A 1 190 ? -8.104 10.006 1.757 1.00 91.44 190 LEU A CA 1
ATOM 1541 C C . LEU A 1 190 ? -6.578 9.960 1.583 1.00 91.44 190 LEU A C 1
ATOM 1543 O O . LEU A 1 190 ? -6.071 10.166 0.482 1.00 91.44 190 LEU A O 1
ATOM 1547 N N . ARG A 1 191 ? -5.842 9.608 2.646 1.00 94.31 191 ARG A N 1
ATOM 1548 C CA . ARG A 1 191 ? -4.382 9.438 2.579 1.00 94.31 191 ARG A CA 1
ATOM 1549 C C . ARG A 1 191 ? -4.008 8.278 1.663 1.00 94.31 191 ARG A C 1
ATOM 1551 O O . ARG A 1 191 ? -3.105 8.426 0.847 1.00 94.31 191 ARG A O 1
ATOM 1558 N N . ALA A 1 192 ? -4.718 7.153 1.769 1.00 93.44 192 ALA A N 1
ATOM 1559 C CA . ALA A 1 192 ? -4.507 6.012 0.884 1.00 93.44 192 ALA A CA 1
ATOM 1560 C C . ALA A 1 192 ? -4.743 6.389 -0.590 1.00 93.44 192 ALA A C 1
ATOM 1562 O O . ALA A 1 192 ? -3.911 6.077 -1.434 1.00 93.44 192 ALA A O 1
ATOM 1563 N N . THR A 1 193 ? -5.811 7.126 -0.902 1.00 94.00 193 THR A N 1
ATOM 1564 C CA . THR A 1 193 ? -6.106 7.586 -2.266 1.00 94.00 193 THR A CA 1
ATOM 1565 C C . THR A 1 193 ? -5.003 8.490 -2.811 1.00 94.00 193 THR A C 1
ATOM 1567 O O . THR A 1 193 ? -4.548 8.276 -3.929 1.00 94.00 193 THR A O 1
ATOM 1570 N N . ILE A 1 194 ? -4.517 9.459 -2.026 1.00 95.88 194 ILE A N 1
ATOM 1571 C CA . ILE A 1 194 ? -3.412 10.335 -2.452 1.00 95.88 194 ILE A CA 1
ATOM 1572 C C . ILE A 1 194 ? -2.159 9.508 -2.763 1.00 95.88 194 ILE A C 1
ATOM 1574 O O . ILE A 1 194 ? -1.567 9.659 -3.830 1.00 95.88 194 ILE A O 1
ATOM 1578 N N . ILE A 1 195 ? -1.779 8.593 -1.866 1.00 96.62 195 ILE A N 1
ATOM 1579 C CA . ILE A 1 195 ? -0.614 7.721 -2.070 1.00 96.62 195 ILE A CA 1
ATOM 1580 C C . ILE A 1 195 ? -0.813 6.840 -3.307 1.00 96.62 195 ILE A C 1
ATOM 1582 O O . ILE A 1 195 ? 0.132 6.631 -4.067 1.00 96.62 195 ILE A O 1
ATOM 1586 N N . LEU A 1 196 ? -2.032 6.352 -3.543 1.00 95.81 196 LEU A N 1
ATOM 1587 C CA . LEU A 1 196 ? -2.367 5.539 -4.708 1.00 95.81 196 LEU A CA 1
ATOM 1588 C C . LEU A 1 196 ? -2.223 6.328 -6.010 1.00 95.81 196 LEU A C 1
ATOM 1590 O O . LEU A 1 196 ? -1.655 5.804 -6.963 1.00 95.81 196 LEU A O 1
ATOM 1594 N N . ILE A 1 197 ? -2.663 7.588 -6.041 1.00 96.69 197 ILE A N 1
ATOM 1595 C CA . ILE A 1 197 ? -2.487 8.472 -7.200 1.00 96.69 197 ILE A CA 1
ATOM 1596 C C . ILE A 1 197 ? -0.997 8.703 -7.468 1.00 96.69 197 ILE A C 1
ATOM 1598 O O . ILE A 1 197 ? -0.548 8.504 -8.594 1.00 96.69 197 ILE A O 1
ATOM 1602 N N . ILE A 1 198 ? -0.211 9.046 -6.439 1.00 97.62 198 ILE A N 1
ATOM 1603 C CA . ILE A 1 198 ? 1.246 9.234 -6.576 1.00 97.62 198 ILE A CA 1
ATOM 1604 C C . ILE A 1 198 ? 1.902 7.950 -7.099 1.00 97.62 198 ILE A C 1
ATOM 1606 O O . ILE A 1 198 ? 2.727 7.996 -8.010 1.00 97.62 198 ILE A O 1
ATOM 1610 N N . THR A 1 199 ? 1.491 6.797 -6.567 1.00 96.88 199 THR A N 1
ATOM 1611 C CA . THR A 1 199 ? 1.961 5.477 -7.007 1.00 96.88 199 THR A CA 1
ATOM 1612 C C . THR A 1 199 ? 1.625 5.232 -8.480 1.00 96.88 199 THR A C 1
ATOM 1614 O O . THR A 1 199 ? 2.487 4.810 -9.247 1.00 96.88 199 THR A O 1
ATOM 1617 N N . GLY A 1 200 ? 0.394 5.534 -8.900 1.00 96.81 200 GLY A N 1
ATOM 1618 C CA . GLY A 1 200 ? -0.056 5.391 -10.284 1.00 96.81 200 GLY A CA 1
ATOM 1619 C C . GLY A 1 200 ? 0.711 6.288 -11.257 1.00 96.81 200 GLY A C 1
ATOM 1620 O O . GLY A 1 200 ? 1.134 5.818 -12.315 1.00 96.81 200 GLY A O 1
ATOM 1621 N N . ILE A 1 201 ? 0.962 7.547 -10.885 1.00 97.94 201 ILE A N 1
ATOM 1622 C CA . ILE A 1 201 ? 1.794 8.472 -11.670 1.00 97.94 201 ILE A CA 1
ATOM 1623 C C . ILE A 1 201 ? 3.225 7.930 -11.769 1.00 97.94 201 ILE A C 1
ATOM 1625 O O . ILE A 1 201 ? 3.763 7.838 -12.870 1.00 97.94 201 ILE A O 1
ATOM 1629 N N . GLY A 1 202 ? 3.812 7.494 -10.650 1.00 96.56 202 GLY A N 1
ATOM 1630 C CA . GLY A 1 202 ? 5.155 6.913 -10.617 1.00 96.56 202 GLY A CA 1
ATOM 1631 C C . GLY A 1 202 ? 5.301 5.708 -11.550 1.00 96.56 202 GLY A C 1
ATOM 1632 O O . GLY A 1 202 ? 6.208 5.677 -12.380 1.00 96.56 202 GLY A O 1
ATOM 1633 N N . TYR A 1 203 ? 4.367 4.752 -11.494 1.00 96.56 203 TYR A N 1
ATOM 1634 C CA . TYR A 1 203 ? 4.360 3.614 -12.419 1.00 96.56 203 TYR A CA 1
ATOM 1635 C C . TYR A 1 203 ? 4.148 4.030 -13.873 1.00 96.56 203 TYR A C 1
ATOM 1637 O O . TYR A 1 203 ? 4.798 3.470 -14.751 1.00 96.56 203 TYR A O 1
ATOM 1645 N N . SER A 1 204 ? 3.293 5.017 -14.141 1.00 97.06 204 SER A N 1
ATOM 1646 C CA . SER A 1 204 ? 3.067 5.519 -15.502 1.00 97.06 204 SER A CA 1
ATOM 1647 C C . SER A 1 204 ? 4.343 6.130 -16.088 1.00 97.06 204 SER A C 1
ATOM 1649 O O . SER A 1 204 ? 4.703 5.831 -17.226 1.00 97.06 204 SER A O 1
ATOM 1651 N N . CYS A 1 205 ? 5.085 6.906 -15.290 1.00 96.62 205 CYS A N 1
ATOM 1652 C CA . CYS A 1 205 ? 6.384 7.452 -15.681 1.00 96.62 205 CYS A CA 1
ATOM 1653 C C . CYS A 1 205 ? 7.415 6.359 -15.997 1.00 96.62 205 CYS A C 1
ATOM 1655 O O . CYS A 1 205 ? 8.226 6.547 -16.894 1.00 96.62 205 CYS A O 1
ATOM 1657 N N . LEU A 1 206 ? 7.378 5.208 -15.321 1.00 94.69 206 LEU A N 1
ATOM 1658 C CA . LEU A 1 206 ? 8.264 4.081 -15.639 1.00 94.69 206 LEU A CA 1
ATOM 1659 C C . LEU A 1 206 ? 7.784 3.255 -16.839 1.00 94.69 206 LEU A C 1
ATOM 1661 O O . LEU A 1 206 ? 8.597 2.739 -17.606 1.00 94.69 206 LEU A O 1
ATOM 1665 N N . LEU A 1 207 ? 6.470 3.127 -17.011 1.00 96.12 207 LEU A N 1
ATOM 1666 C CA . LEU A 1 207 ? 5.868 2.313 -18.060 1.00 96.12 207 LEU A CA 1
ATOM 1667 C C . LEU A 1 207 ? 6.057 2.938 -19.447 1.00 96.12 207 LEU A C 1
ATOM 1669 O O . LEU A 1 207 ? 6.366 2.221 -20.391 1.00 96.12 207 LEU A O 1
ATOM 1673 N N . LEU A 1 208 ? 5.920 4.261 -19.577 1.00 96.19 208 LEU A N 1
ATOM 1674 C CA . LEU A 1 208 ? 6.084 4.972 -20.853 1.00 96.19 208 LEU A CA 1
ATOM 1675 C C . LEU A 1 208 ? 7.438 4.711 -21.553 1.00 96.19 208 LEU A C 1
ATOM 1677 O O . LEU A 1 208 ? 7.424 4.289 -22.710 1.00 96.19 208 LEU A O 1
ATOM 1681 N N . PRO A 1 209 ? 8.606 4.901 -20.905 1.00 93.25 209 PRO A N 1
ATOM 1682 C CA . PRO A 1 209 ? 9.894 4.590 -21.520 1.00 93.25 209 PRO A CA 1
ATOM 1683 C C . PRO A 1 209 ? 10.086 3.086 -21.758 1.00 93.25 209 PRO A C 1
ATOM 1685 O O . PRO A 1 209 ? 10.716 2.712 -22.745 1.00 93.25 209 PRO A O 1
ATOM 1688 N N . ALA A 1 210 ? 9.522 2.214 -20.915 1.00 93.31 210 ALA A N 1
ATOM 1689 C CA . ALA A 1 210 ? 9.568 0.769 -21.141 1.00 93.31 210 ALA A CA 1
ATOM 1690 C C . ALA A 1 210 ? 8.774 0.355 -22.394 1.00 93.31 210 ALA A C 1
ATOM 1692 O O . ALA A 1 210 ? 9.257 -0.453 -23.187 1.00 93.31 210 ALA A O 1
ATOM 1693 N N . LEU A 1 211 ? 7.590 0.942 -22.608 1.00 95.75 211 LEU A N 1
ATOM 1694 C CA . LEU A 1 211 ? 6.773 0.728 -23.804 1.00 95.75 211 LEU A CA 1
ATOM 1695 C C . LEU A 1 211 ? 7.460 1.252 -25.071 1.00 95.75 211 LEU A C 1
ATOM 1697 O O . LEU A 1 211 ? 7.403 0.582 -26.099 1.00 95.75 211 LEU A O 1
ATOM 1701 N N . ASP A 1 212 ? 8.141 2.399 -24.999 1.00 93.00 212 ASP A N 1
ATOM 1702 C CA . ASP A 1 212 ? 8.945 2.930 -26.111 1.00 93.00 212 ASP A CA 1
ATOM 1703 C C . ASP A 1 212 ? 10.052 1.960 -26.532 1.00 93.00 212 ASP A C 1
ATOM 1705 O O . ASP A 1 212 ? 10.164 1.609 -27.708 1.00 93.00 212 ASP A O 1
ATOM 1709 N N . ILE A 1 213 ? 10.825 1.459 -25.565 1.00 89.56 213 ILE A N 1
ATOM 1710 C CA . ILE A 1 213 ? 11.888 0.481 -25.824 1.00 89.56 213 ILE A CA 1
ATOM 1711 C C . ILE A 1 213 ? 11.296 -0.819 -26.382 1.00 89.56 213 ILE A C 1
ATOM 1713 O O . ILE A 1 213 ? 11.791 -1.347 -27.377 1.00 89.56 213 ILE A O 1
ATOM 1717 N N . PHE A 1 214 ? 10.208 -1.321 -25.793 1.00 92.31 214 PHE A N 1
ATOM 1718 C CA . PHE A 1 214 ? 9.535 -2.528 -26.272 1.00 92.31 214 PHE A CA 1
ATOM 1719 C C . PHE A 1 214 ? 9.063 -2.379 -27.724 1.00 92.31 214 PHE A C 1
ATOM 1721 O O . PHE A 1 214 ? 9.324 -3.246 -28.560 1.00 92.31 214 PHE A O 1
ATOM 1728 N N . GLN A 1 215 ? 8.432 -1.251 -28.057 1.00 92.94 215 GL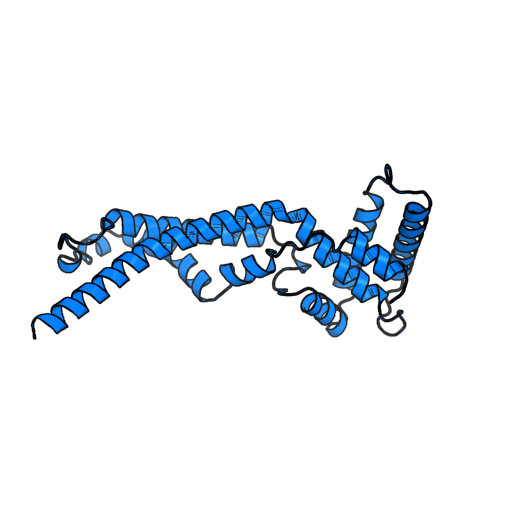N A N 1
ATOM 1729 C CA . GLN A 1 215 ? 7.984 -0.965 -29.415 1.00 92.94 215 GLN A CA 1
ATOM 1730 C C . GLN A 1 215 ? 9.156 -0.920 -30.406 1.00 92.94 215 GLN A C 1
ATOM 1732 O O . GLN A 1 215 ? 9.024 -1.409 -31.531 1.00 92.94 215 GLN A O 1
ATOM 1737 N N . GLN A 1 216 ? 10.306 -0.370 -30.006 1.00 87.94 216 GLN A N 1
ATOM 1738 C CA . GLN A 1 216 ? 11.515 -0.357 -30.834 1.00 87.94 216 GLN A CA 1
ATOM 1739 C C . GLN A 1 216 ? 12.017 -1.772 -31.121 1.00 87.94 216 GLN A C 1
ATOM 1741 O O . GLN A 1 216 ? 12.256 -2.098 -32.284 1.00 87.94 216 GLN A O 1
ATOM 1746 N N . VAL A 1 217 ? 12.094 -2.628 -30.100 1.00 87.88 217 VAL A N 1
ATOM 1747 C CA . VAL A 1 217 ? 12.521 -4.028 -30.254 1.00 87.88 217 VAL A CA 1
ATOM 1748 C C . VAL A 1 217 ? 11.586 -4.792 -31.193 1.00 87.88 217 VAL A C 1
ATOM 1750 O O . VAL A 1 217 ? 12.054 -5.468 -32.112 1.00 87.88 217 VAL A O 1
ATOM 1753 N N . VAL A 1 218 ? 10.268 -4.638 -31.031 1.00 91.69 218 VAL A N 1
ATOM 1754 C CA . VAL A 1 218 ? 9.274 -5.281 -31.907 1.00 91.69 218 VAL A CA 1
ATOM 1755 C C . VAL A 1 218 ? 9.442 -4.824 -33.356 1.00 91.69 218 VAL A C 1
ATOM 1757 O O . VAL A 1 218 ? 9.479 -5.653 -34.264 1.00 91.69 218 VAL A O 1
ATOM 1760 N N . ARG A 1 219 ? 9.603 -3.516 -33.595 1.00 87.56 219 ARG A N 1
ATOM 1761 C CA . ARG A 1 219 ? 9.806 -2.981 -34.952 1.00 87.56 219 ARG A CA 1
ATOM 1762 C C . ARG A 1 219 ? 11.114 -3.457 -35.581 1.00 87.56 219 ARG A C 1
ATOM 1764 O O . ARG A 1 219 ? 11.117 -3.781 -36.765 1.00 87.56 219 ARG A O 1
ATOM 1771 N N . MET A 1 220 ? 12.211 -3.484 -34.822 1.00 86.81 220 MET A N 1
ATOM 1772 C CA . MET A 1 220 ? 13.503 -3.983 -35.309 1.00 86.81 220 MET A CA 1
ATOM 1773 C C . MET A 1 220 ? 13.405 -5.457 -35.704 1.00 86.81 220 MET A C 1
ATOM 1775 O O . MET A 1 220 ? 13.828 -5.827 -36.796 1.00 86.81 220 MET A O 1
ATOM 1779 N N . THR A 1 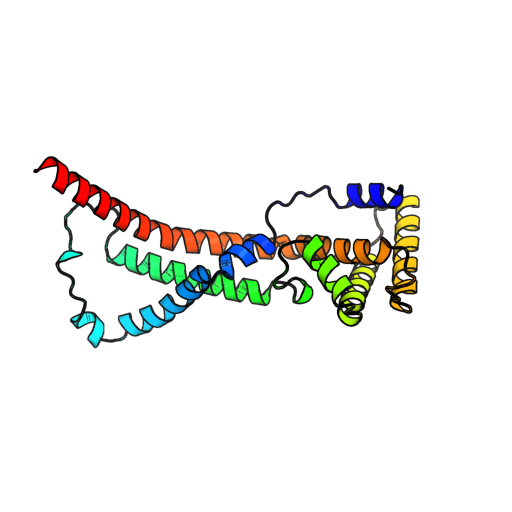221 ? 12.762 -6.265 -34.861 1.00 90.69 221 THR A N 1
ATOM 1780 C CA . THR A 1 221 ? 12.527 -7.691 -35.126 1.00 90.69 221 THR A CA 1
ATOM 1781 C C . THR A 1 221 ? 11.676 -7.882 -36.381 1.00 90.69 221 THR A C 1
ATOM 1783 O O . THR A 1 221 ? 12.031 -8.663 -37.257 1.00 90.69 221 THR A O 1
ATOM 1786 N N . TYR A 1 222 ? 10.596 -7.109 -36.522 1.00 94.12 222 TYR A N 1
ATOM 1787 C CA . TYR A 1 222 ? 9.733 -7.157 -37.702 1.00 94.12 222 TYR A CA 1
ATOM 1788 C C . TYR A 1 222 ? 10.482 -6.797 -38.993 1.00 94.12 222 TYR A C 1
ATOM 1790 O O . TYR A 1 222 ? 10.393 -7.523 -39.978 1.00 94.12 222 TYR A O 1
ATOM 1798 N N . ARG A 1 223 ? 11.272 -5.713 -38.995 1.00 89.56 223 ARG A N 1
ATOM 1799 C CA . ARG A 1 223 ? 12.083 -5.325 -40.166 1.00 89.56 223 ARG A CA 1
ATOM 1800 C C . ARG A 1 223 ? 13.101 -6.400 -40.541 1.00 89.56 223 ARG A C 1
ATOM 1802 O O . ARG A 1 223 ? 13.287 -6.656 -41.724 1.00 89.56 223 ARG A O 1
ATOM 1809 N N . SER A 1 224 ? 13.724 -7.037 -39.549 1.00 91.50 224 SER A N 1
ATOM 1810 C CA . SER A 1 224 ? 14.666 -8.133 -39.786 1.00 91.50 224 SER A CA 1
ATOM 1811 C C . SER A 1 224 ? 14.002 -9.362 -40.404 1.00 91.50 224 SER A C 1
ATOM 1813 O O . SER A 1 224 ? 14.672 -10.080 -41.128 1.00 91.50 224 SER A O 1
ATOM 1815 N N . LEU A 1 225 ? 12.723 -9.620 -40.116 1.00 95.19 225 LEU A N 1
ATOM 1816 C CA . LEU A 1 225 ? 11.988 -10.755 -40.682 1.00 95.19 225 LEU A CA 1
ATOM 1817 C C . LEU A 1 225 ? 11.486 -10.490 -42.106 1.00 95.19 225 LEU A C 1
ATOM 1819 O O . LEU A 1 225 ? 11.362 -11.428 -42.877 1.00 95.19 225 LEU A O 1
ATOM 1823 N N . VAL A 1 226 ? 11.176 -9.236 -42.449 1.00 96.31 226 VAL A N 1
ATOM 1824 C CA . VAL A 1 226 ? 10.635 -8.867 -43.773 1.00 96.31 226 VAL A CA 1
ATOM 1825 C C . VAL A 1 226 ? 11.728 -8.701 -44.836 1.00 96.31 226 VAL A C 1
ATOM 1827 O O . VAL A 1 226 ? 11.453 -8.842 -46.022 1.00 96.31 226 VAL A O 1
ATOM 1830 N N . HIS A 1 227 ? 12.956 -8.369 -44.432 1.00 87.25 227 HIS A N 1
ATOM 1831 C CA . HIS A 1 227 ? 14.094 -8.199 -45.347 1.00 87.25 227 HIS A CA 1
ATOM 1832 C C . HIS A 1 227 ? 14.952 -9.464 -45.527 1.00 87.25 227 HIS A C 1
ATOM 1834 O O . HIS A 1 227 ? 16.030 -9.379 -46.117 1.00 87.25 227 HIS A O 1
ATOM 1840 N N . VAL A 1 228 ? 14.481 -10.608 -45.024 1.00 65.44 228 VAL A N 1
ATOM 1841 C CA . VAL A 1 228 ? 15.019 -11.953 -45.287 1.00 65.44 228 VAL A CA 1
ATOM 1842 C C . VAL A 1 228 ? 14.098 -12.646 -46.278 1.00 65.44 228 VAL A C 1
ATOM 1844 O O . VAL A 1 228 ? 14.633 -13.260 -47.224 1.00 65.44 228 VAL A O 1
#

pLDDT: mean 83.49, std 12.6, range [47.53, 97.94]

Foldseek 3Di:
DDPLVVVVCVVQVVDPPVDWLLVLCVLCVDPVNVVLLCCLVVVVVLVPDPVNVVVPPDCVLDCPPDQPDDPVLLSVLSNVLSVLSNVLNVLSVVLDDPLCPPPNDLCSSLVVCLVVVVLVSLLVLLVVVLVVLVPPPCVPDDPVVVVSSVVLSVVSVVCSVPVDSVPDPVVNSSVSSSVSVSVSRVVSVVSSVVSVVSNVSSVVSNVSSVVSVVVVVVVVVVVVVVVD

Sequence (228 aa):
MTSQQVAYDDAFCASSVWWGWHLLANLLTKAFARALYVIPFAGYVILYSDYFSKLFHFPVLGPSGHSFLPVMLRLHLIYYGSLLLLLAYISYQLAVPTLLRNKTSVHQFVSEVLSTKNYSVAQAALQENIDHLEAVEMHGLSDKERAELESFVTNMKARLSNITFNDDNPNTIPNALHFYYKWKNRTRQLRATIILIITGIGYSCLLLPALDIFQQVVRMTYRSLVHV

Secondary structure (DSSP, 8-state):
--HHHHHHHHHHH-------HHHHHHHHSSHHHHHHTTHHHHHHHHHT-HHHHHHT--GGGS--S--SS-HHHHHHHHHHHHHHHHHHHHHHHHHS-GGGTT--SHHHHHHHHHHTT-HHHHHHHHHHHHHHHHHS--TT--HHHHHHHHHHHHHHHHHHTS--TTTS-TTHHHHHHHHHHHHHHHHTHHHHHHHHHHHHHHHHHHHHHHHHHHHHHHHHHHHHHH--

Radius of gyration: 26.01 Å; chains: 1; bounding box: 66×33×77 Å